Protein AF-A0A3S0N803-F1 (afdb_monomer)

pLDDT: mean 86.56, std 17.05, range [39.19, 98.88]

Mean predicted aligned error: 9.69 Å

Organism: NCBI:txid651561

Solvent-accessible surface area (backbone atoms only — not comparable to full-atom values): 11154 Å² total; per-residue (Å²): 137,83,90,84,77,86,71,63,66,67,56,56,54,56,51,50,53,52,51,51,53,54,53,50,51,54,54,59,60,62,69,74,71,68,81,79,63,90,64,50,89,47,76,65,40,38,53,47,53,50,55,56,45,56,55,54,72,72,28,69,102,53,44,57,69,90,47,48,70,59,34,54,49,46,24,51,51,16,58,75,69,69,34,61,62,46,28,42,50,28,46,34,45,46,36,39,27,29,48,76,71,67,37,27,69,59,18,37,57,53,32,59,54,45,52,64,71,46,58,100,58,82,25,69,79,44,43,56,18,48,30,29,34,49,28,13,47,27,29,27,78,71,68,40,37,72,63,12,50,54,26,31,53,49,13,43,59,32,18,72,59,22,74,53,61,68,54,20,26,51,48,37,18,52,37,36,47,53,49,35,51,46,56,61,78,45,83,81,53,89,65,49,68,59,52,44,51,49,28,44,51,50,14,50,54,47,62,70,109

Radius of gyration: 25.0 Å; Cα contacts (8 Å, |Δi|>4): 240; chains: 1; bounding box: 84×64×49 Å

Secondary structure (DSSP, 8-state):
----STTSHHHHHHHHHHHHHHHHHHHHHHHS-S------SSHHHHHHHHHHHHHHHH-SSS--GGGHHHHHHHHHHHHHTT-HHHHHHHHHHHHHHHHHTT-HHHHHHHHHHHHHHTTT---SSSHHHHHHHHHHHHHHHTT-HHHHHHHHHHHHHHHTT-SSHHHHHHHHHHHHHHTHHHHHTTTTSTTHHHHHHHHHHHHHHHHH-

Sequence (209 aa):
MMNKIFYFFPFFLLLYEKIILSLYSTFYFNITLAQNRPAGTTPKAISIDRQLNEISEESKTYTAPKQEALLLKLMSESKKEGYDWGVLRSGHALTSVYLGEGEYKKTVDLANELKKVANNKKDIYGYISGIYRRNALALGYLGLNDASLKDFQEAIRYAKQIENEDRRKHQLAFSYENINIYYENKEKEPGISDTILSNYIKGFEVAKR

Foldseek 3Di:
DDDDPPPPVVVVVVVVVVVVVVVVVVVVVVVPPPLDDLADPDPLRNVLVVVLVVQVVPDDPARELVCQVVLVVQLVSCVVVVNLVSVLSSLLNNLRNCLVVLVLVVLQVSLVVNVVSCPPPAQQQLSNLSSLQSNLLSCLVVVVLVSSLVSLVVSLVRLVRHPPLQRSLQSQLSSLQSNLSSLVSVVPDPCSVVSNVVSNVVSVVSNPD

Nearest PDB structures (foldseek):
  3gw4-assembly1_A  TM=7.691E-01  e=1.292E-02  Deinococcus radiodurans R1 = ATCC 13939 = DSM 20539
  9e8q-assembly1_X  TM=8.696E-01  e=7.171E-02  Homo sapiens
  8rte-assembly1_A  TM=6.718E-01  e=1.987E-01  Bacillus phage phi105
  8rte-assembly1_B  TM=7.154E-01  e=3.628E-01  Bacillus phage phi105
  4gyo-assembly3_B  TM=5.489E-01  e=7.613E-01  Bacillus subtilis subsp. subtilis str. 168

Structure (mmCIF, N/CA/C/O backbone):
data_AF-A0A3S0N803-F1
#
_entry.id   AF-A0A3S0N803-F1
#
loop_
_atom_site.group_PDB
_atom_site.id
_atom_site.type_symbol
_atom_site.label_atom_id
_atom_site.label_alt_id
_atom_site.label_comp_id
_atom_site.label_asym_id
_atom_site.label_entity_id
_atom_site.label_seq_id
_atom_site.pdbx_PDB_ins_code
_atom_site.Cartn_x
_atom_site.Cartn_y
_atom_site.Cartn_z
_atom_site.occupancy
_atom_site.B_iso_or_equiv
_atom_site.auth_seq_id
_atom_site.auth_comp_id
_atom_site.auth_asym_id
_atom_site.auth_atom_id
_atom_site.pdbx_PDB_model_num
ATOM 1 N N . MET A 1 1 ? -67.556 52.239 2.220 1.00 46.12 1 MET A N 1
ATOM 2 C CA . MET A 1 1 ? -66.173 52.273 1.691 1.00 46.12 1 MET A CA 1
ATOM 3 C C . MET A 1 1 ? -65.549 50.906 1.957 1.00 46.12 1 MET A C 1
ATOM 5 O O . MET A 1 1 ? -65.597 50.451 3.089 1.00 46.12 1 MET A O 1
ATOM 9 N N . MET A 1 2 ? -65.155 50.197 0.897 1.00 42.28 2 MET A N 1
ATOM 10 C CA . MET A 1 2 ? -65.016 48.733 0.828 1.00 42.28 2 MET A CA 1
ATOM 11 C C . MET A 1 2 ? -63.785 48.126 1.527 1.00 42.28 2 MET A C 1
ATOM 13 O O . MET A 1 2 ? -62.679 48.650 1.437 1.00 42.28 2 MET A O 1
ATOM 17 N N . ASN A 1 3 ? -64.032 46.946 2.110 1.00 54.06 3 ASN A N 1
ATOM 18 C CA . ASN A 1 3 ? -63.149 45.811 2.415 1.00 54.06 3 ASN A CA 1
ATOM 19 C C . ASN A 1 3 ? -61.759 45.801 1.749 1.00 54.06 3 ASN A C 1
ATOM 21 O O . ASN A 1 3 ? -61.656 45.626 0.535 1.00 54.06 3 ASN A O 1
ATOM 25 N N . LYS A 1 4 ? -60.691 45.820 2.562 1.00 49.50 4 LYS A N 1
ATOM 26 C CA . LYS A 1 4 ? -59.315 45.463 2.147 1.00 49.50 4 LYS A CA 1
ATOM 27 C C . LYS A 1 4 ? -58.501 44.715 3.223 1.00 49.50 4 LYS A C 1
ATOM 29 O O . LYS A 1 4 ? -57.287 44.842 3.263 1.00 49.50 4 LYS A O 1
ATOM 34 N N . ILE A 1 5 ? -59.132 43.930 4.101 1.00 53.12 5 ILE A N 1
ATOM 35 C CA . ILE A 1 5 ? -58.395 43.203 5.164 1.00 53.12 5 ILE A CA 1
ATOM 36 C C . ILE A 1 5 ? -58.201 41.705 4.845 1.00 53.12 5 ILE A C 1
ATOM 38 O O . ILE A 1 5 ? -57.370 41.041 5.451 1.00 53.12 5 ILE A O 1
ATOM 42 N N . PHE A 1 6 ? -58.857 41.164 3.816 1.00 50.84 6 PHE A N 1
ATOM 43 C CA . PHE A 1 6 ? -58.879 39.711 3.579 1.00 50.84 6 PHE A CA 1
ATOM 44 C C . PHE A 1 6 ? -57.755 39.122 2.705 1.00 50.84 6 PHE A C 1
ATOM 46 O O . PHE A 1 6 ? -57.762 37.921 2.459 1.00 50.84 6 PHE A O 1
ATOM 53 N N . TYR A 1 7 ? -56.765 39.906 2.263 1.00 49.38 7 TYR A N 1
ATOM 54 C CA . TYR A 1 7 ? -55.729 39.410 1.334 1.00 49.38 7 TYR A CA 1
ATOM 55 C C . TYR A 1 7 ? -54.340 39.186 1.944 1.00 49.38 7 TYR A C 1
ATOM 57 O O . TYR A 1 7 ? -53.463 38.664 1.262 1.00 49.38 7 TYR A O 1
ATOM 65 N N . PHE A 1 8 ? -54.116 39.528 3.216 1.00 50.34 8 PHE A N 1
ATOM 66 C CA . PHE A 1 8 ? -52.777 39.416 3.813 1.00 50.34 8 PHE A CA 1
ATOM 67 C C . PHE A 1 8 ? -52.472 38.047 4.437 1.00 50.34 8 PHE A C 1
ATOM 69 O O . PHE A 1 8 ? -51.312 37.655 4.526 1.00 50.34 8 PHE A O 1
ATOM 76 N N . PHE A 1 9 ? -53.496 37.288 4.828 1.00 48.88 9 PHE A N 1
ATOM 77 C CA . PHE A 1 9 ? -53.324 36.005 5.514 1.00 48.88 9 PHE A CA 1
ATOM 78 C C . PHE A 1 9 ? -52.779 34.853 4.634 1.00 48.88 9 PHE A C 1
ATOM 80 O O . PHE A 1 9 ? -51.880 34.147 5.093 1.00 48.88 9 PHE A O 1
ATOM 87 N N . PRO A 1 10 ? -53.212 34.658 3.367 1.00 51.97 10 PRO A N 1
ATOM 88 C CA . PRO A 1 10 ? -52.713 33.540 2.558 1.00 51.97 10 PRO A CA 1
ATOM 89 C C . PRO A 1 10 ? -51.271 33.743 2.065 1.00 51.97 10 PRO A C 1
ATOM 91 O O . PRO A 1 10 ? -50.585 32.775 1.748 1.00 51.97 10 PRO A O 1
ATOM 94 N N . PHE A 1 11 ? -50.779 34.987 2.034 1.00 54.25 11 PHE A N 1
ATOM 95 C CA . PHE A 1 11 ? -49.422 35.288 1.573 1.00 54.25 11 PHE A CA 1
ATOM 96 C C . PHE A 1 11 ? -48.352 34.868 2.593 1.00 54.25 11 PHE A C 1
ATOM 98 O O . PHE A 1 11 ? -47.305 34.348 2.213 1.00 54.25 11 PHE A O 1
ATOM 105 N N . PHE A 1 12 ? -48.633 35.022 3.892 1.00 54.41 12 PHE A N 1
ATOM 106 C CA . PHE A 1 12 ? -47.725 34.586 4.958 1.00 54.41 12 PHE A CA 1
ATOM 107 C C . PHE A 1 12 ? -47.655 33.058 5.089 1.00 54.41 12 PHE A C 1
ATOM 109 O O . PHE A 1 12 ? -46.571 32.525 5.315 1.00 54.41 12 PHE A O 1
ATOM 116 N N . LEU A 1 13 ? -48.769 32.351 4.872 1.00 55.94 13 LEU A N 1
ATOM 117 C CA . LEU A 1 13 ? -48.815 30.882 4.871 1.00 55.94 13 LEU A CA 1
ATOM 118 C C . LEU A 1 13 ? -47.977 30.279 3.731 1.00 55.94 13 LEU A C 1
ATOM 120 O O . LEU A 1 13 ? -47.162 29.391 3.972 1.00 55.94 13 LEU A O 1
ATOM 124 N N . LEU A 1 14 ? -48.087 30.830 2.517 1.00 55.47 14 LEU A N 1
ATOM 125 C CA . LEU A 1 14 ? -47.291 30.393 1.361 1.00 55.47 14 LEU A CA 1
ATOM 126 C C . LEU A 1 14 ? -45.793 30.708 1.507 1.00 55.47 14 LEU A C 1
ATOM 128 O O . LEU A 1 14 ? -44.950 29.966 1.002 1.00 55.47 14 LEU A O 1
ATOM 132 N N . LEU A 1 15 ? -45.443 31.806 2.185 1.00 59.09 15 LEU A N 1
ATOM 133 C CA . LEU A 1 15 ? -44.047 32.145 2.470 1.00 59.09 15 LEU A CA 1
ATOM 134 C C . LEU A 1 15 ? -43.453 31.195 3.524 1.00 59.09 15 LEU A C 1
ATOM 136 O O . LEU A 1 15 ? -42.314 30.755 3.380 1.00 59.09 15 LEU A O 1
ATOM 140 N N . TYR A 1 16 ? -44.240 30.832 4.539 1.00 63.06 16 TYR A N 1
ATOM 141 C CA . TYR A 1 16 ? -43.838 29.911 5.603 1.00 63.06 16 TYR A CA 1
ATOM 142 C C . TYR A 1 16 ? -43.614 28.481 5.084 1.00 63.06 16 TYR A C 1
ATOM 144 O O . TYR A 1 16 ? -42.582 27.879 5.383 1.00 63.06 16 TYR A O 1
ATOM 152 N N . GLU A 1 17 ? -44.501 27.969 4.223 1.00 60.47 17 GLU A N 1
ATOM 153 C CA . GLU A 1 17 ? -44.318 26.661 3.569 1.00 60.47 17 GLU A CA 1
ATOM 154 C C . GLU A 1 17 ? -43.054 26.613 2.701 1.00 60.47 17 GLU A C 1
ATOM 156 O O . GLU A 1 17 ? -42.299 25.640 2.757 1.00 60.47 17 GLU A O 1
ATOM 161 N N . LYS A 1 18 ? -42.766 27.680 1.942 1.00 62.34 18 LYS A N 1
ATOM 162 C CA . LYS A 1 18 ? -41.551 27.766 1.114 1.00 62.34 18 LYS A CA 1
ATOM 163 C C . LYS A 1 18 ? -40.269 27.818 1.946 1.00 62.34 18 LYS A C 1
ATOM 165 O O . LYS A 1 18 ? -39.272 27.214 1.553 1.00 62.34 18 LYS A O 1
ATOM 170 N N . ILE A 1 19 ? -40.289 28.500 3.092 1.00 66.56 19 ILE A N 1
ATOM 171 C CA . ILE A 1 19 ? -39.148 28.551 4.018 1.00 66.56 19 ILE A CA 1
ATOM 172 C C . ILE A 1 19 ? -38.912 27.172 4.652 1.00 66.56 19 ILE A C 1
ATOM 174 O O . ILE A 1 19 ? -37.769 26.721 4.708 1.00 66.56 19 ILE A O 1
ATOM 178 N N . ILE A 1 20 ? -39.969 26.459 5.055 1.00 63.84 20 ILE A N 1
ATOM 179 C CA . ILE A 1 20 ? -39.853 25.097 5.601 1.00 63.84 20 ILE A CA 1
ATOM 180 C C . ILE A 1 20 ? -39.330 24.115 4.544 1.00 63.84 20 ILE A C 1
ATOM 182 O O . ILE A 1 20 ? -38.419 23.345 4.838 1.00 63.84 20 ILE A O 1
ATOM 186 N N . LEU A 1 21 ? -39.833 24.169 3.307 1.00 60.22 21 LEU A N 1
ATOM 187 C CA . LEU A 1 21 ? -39.337 23.339 2.197 1.00 60.22 21 LEU A CA 1
ATOM 188 C C . LEU A 1 21 ? -37.864 23.626 1.865 1.00 60.22 21 LEU A C 1
ATOM 190 O O . LEU A 1 21 ? -37.101 22.691 1.627 1.00 60.22 21 LEU A O 1
ATOM 194 N N . SER A 1 22 ? -37.443 24.894 1.914 1.00 58.34 22 SER A N 1
ATOM 195 C CA . SER A 1 22 ? -36.037 25.287 1.745 1.00 58.34 22 SER A CA 1
ATOM 196 C C . SER A 1 22 ? -35.142 24.800 2.891 1.00 58.34 22 SER A C 1
ATOM 198 O O . SER A 1 22 ? -33.982 24.470 2.653 1.00 58.34 22 SER A O 1
ATOM 200 N N . LEU A 1 23 ? -35.647 24.761 4.126 1.00 59.00 23 LEU A N 1
ATOM 201 C CA . LEU A 1 23 ? -34.911 24.236 5.282 1.00 59.00 23 LEU A CA 1
ATOM 202 C C . LEU A 1 23 ? -34.831 22.703 5.254 1.00 59.00 23 LEU A C 1
ATOM 204 O O . LEU A 1 23 ? -33.798 22.135 5.602 1.00 59.00 23 LEU A O 1
ATOM 208 N N . TYR A 1 24 ? -35.875 22.024 4.772 1.00 58.47 24 TYR A N 1
ATOM 209 C CA . TYR A 1 24 ? -35.830 20.582 4.529 1.00 58.47 24 TYR A CA 1
ATOM 210 C C . TYR A 1 24 ? -34.857 20.231 3.398 1.00 58.47 24 TYR A C 1
ATOM 212 O O . TYR A 1 24 ? -34.083 19.286 3.545 1.00 58.47 24 TYR A O 1
ATOM 220 N N . SER A 1 25 ? -34.814 21.002 2.302 1.00 54.62 25 SER A N 1
ATOM 221 C CA . SER A 1 25 ? -33.862 20.728 1.218 1.00 54.62 25 SER A CA 1
ATOM 222 C C . SER A 1 25 ? -32.410 20.899 1.670 1.00 54.62 25 SER A C 1
ATOM 224 O O . SER A 1 25 ? -31.569 20.079 1.312 1.00 54.62 25 SER A O 1
ATOM 226 N N . THR A 1 26 ? -32.094 21.900 2.499 1.00 50.75 26 THR A N 1
ATOM 227 C CA . THR A 1 26 ? -30.733 22.051 3.042 1.00 50.75 26 THR A CA 1
ATOM 228 C C . THR A 1 26 ? -30.387 20.966 4.061 1.00 50.75 26 THR A C 1
ATOM 230 O O . THR A 1 26 ? -29.226 20.564 4.132 1.00 50.75 26 THR A O 1
ATOM 233 N N . PHE A 1 27 ? -31.361 20.412 4.789 1.00 50.56 27 PHE A N 1
ATOM 234 C CA . PHE A 1 27 ? -31.124 19.257 5.661 1.00 50.56 27 PHE A CA 1
ATOM 235 C C . PHE A 1 27 ? -30.813 17.978 4.870 1.00 50.56 27 PHE A C 1
ATOM 237 O O . PHE A 1 27 ? -29.886 17.254 5.227 1.00 50.56 27 PHE A O 1
ATOM 244 N N . TYR A 1 28 ? -31.507 17.728 3.753 1.00 50.44 28 TYR A N 1
ATOM 245 C CA . TYR A 1 28 ? -31.214 16.573 2.894 1.00 50.44 28 TYR A CA 1
ATOM 246 C C . TYR A 1 28 ? -29.895 16.715 2.121 1.00 50.44 28 TYR A C 1
ATOM 248 O O . TYR A 1 28 ? -29.188 15.722 1.956 1.00 50.44 28 TYR A O 1
ATOM 256 N N . PHE A 1 29 ? -29.504 17.930 1.719 1.00 44.94 29 PHE A N 1
ATOM 257 C CA . PHE A 1 29 ? -28.222 18.153 1.033 1.00 44.94 29 PHE A CA 1
ATOM 258 C C . PHE A 1 29 ? -26.994 17.981 1.941 1.00 44.94 29 PHE A C 1
ATOM 260 O O . PHE A 1 29 ? -25.925 17.613 1.452 1.00 44.94 29 PHE A O 1
ATOM 267 N N . ASN A 1 30 ? -27.128 18.183 3.257 1.00 39.19 30 ASN A N 1
ATOM 268 C CA . ASN A 1 30 ? -26.019 17.987 4.197 1.00 39.19 30 ASN A CA 1
ATOM 269 C C . ASN A 1 30 ? -25.785 16.516 4.582 1.00 39.19 30 ASN A C 1
ATOM 271 O O . ASN A 1 30 ? -24.714 16.186 5.088 1.00 39.19 30 ASN A O 1
ATOM 275 N N . ILE A 1 31 ? -26.735 15.613 4.315 1.00 46.81 31 ILE A N 1
ATOM 276 C CA . ILE A 1 31 ? -26.568 14.180 4.618 1.00 46.81 31 ILE A CA 1
ATOM 277 C C . ILE A 1 31 ? -25.785 13.457 3.502 1.00 46.81 31 ILE A C 1
ATOM 279 O O . ILE A 1 31 ? -25.238 12.380 3.725 1.00 46.81 31 ILE A O 1
ATOM 283 N N . THR A 1 32 ? -25.636 14.057 2.317 1.00 47.12 32 THR A N 1
ATOM 284 C CA . THR A 1 32 ? -25.039 13.391 1.143 1.00 47.12 32 THR A CA 1
ATOM 285 C C . THR A 1 32 ? -23.564 13.689 0.848 1.00 47.12 32 THR A C 1
ATOM 287 O O . THR A 1 32 ? -23.085 13.253 -0.193 1.00 47.12 32 THR A O 1
ATOM 290 N N . LEU A 1 33 ? -22.799 14.360 1.722 1.00 41.53 33 LEU A N 1
ATOM 291 C CA . LEU A 1 33 ? -21.364 14.619 1.461 1.00 41.53 33 LEU A CA 1
ATOM 292 C C . LEU A 1 33 ? -20.409 14.405 2.648 1.00 41.53 33 LEU A C 1
ATOM 294 O O . LEU A 1 33 ? -19.253 14.823 2.594 1.00 41.53 33 LEU A O 1
ATOM 298 N N . ALA A 1 34 ? -20.817 13.668 3.680 1.00 42.97 34 ALA A N 1
ATOM 299 C CA . ALA A 1 34 ? -19.836 12.982 4.515 1.00 42.97 34 ALA A CA 1
ATOM 300 C C . ALA A 1 34 ? -19.453 11.687 3.786 1.00 42.97 34 ALA A C 1
ATOM 302 O O . ALA A 1 34 ? -20.219 10.728 3.776 1.00 42.97 34 ALA A O 1
ATOM 303 N N . GLN A 1 35 ? -18.302 11.669 3.107 1.00 46.81 35 GLN A N 1
ATOM 304 C CA . GLN A 1 35 ? -17.756 10.451 2.499 1.00 46.81 35 GLN A CA 1
ATOM 305 C C . GLN A 1 35 ? -17.603 9.396 3.606 1.00 46.81 35 GLN A C 1
ATOM 307 O O . GLN A 1 35 ? -16.648 9.464 4.380 1.00 46.81 35 GLN A O 1
ATOM 312 N N . ASN A 1 36 ? -18.572 8.478 3.713 1.00 51.25 36 ASN A N 1
ATOM 313 C CA . ASN A 1 36 ? -18.645 7.441 4.741 1.00 51.25 36 ASN A CA 1
ATOM 314 C C . ASN A 1 36 ? -17.418 6.535 4.645 1.00 51.25 36 ASN A C 1
ATOM 316 O O . ASN A 1 36 ? -17.410 5.516 3.952 1.00 51.25 36 ASN A O 1
ATOM 320 N N . ARG A 1 37 ? -16.362 6.915 5.362 1.00 61.09 37 ARG A N 1
ATOM 321 C CA . ARG A 1 37 ? -15.216 6.050 5.576 1.00 61.09 37 ARG A CA 1
ATOM 322 C C . ARG A 1 37 ? -15.695 4.840 6.343 1.00 61.09 37 ARG A C 1
ATOM 324 O O . ARG A 1 37 ? -16.382 5.031 7.343 1.00 61.09 37 ARG A O 1
ATOM 331 N N . PRO A 1 38 ? -15.329 3.616 5.929 1.00 69.25 38 PRO A N 1
ATOM 332 C CA . PRO A 1 38 ? -15.387 2.486 6.822 1.00 69.25 38 PRO A CA 1
ATOM 333 C C . PRO A 1 38 ? -14.573 2.856 8.055 1.00 69.25 38 PRO A C 1
ATOM 335 O O . PRO A 1 38 ? -13.348 2.954 8.003 1.00 69.25 38 PRO A O 1
ATOM 338 N N . ALA A 1 39 ? -15.298 3.189 9.108 1.00 76.62 39 ALA A N 1
ATOM 339 C CA . ALA A 1 39 ? -14.772 3.674 10.357 1.00 76.62 39 ALA A CA 1
ATOM 340 C C . ALA A 1 39 ? -15.133 2.663 11.431 1.00 76.62 39 ALA A C 1
ATOM 342 O O . ALA A 1 39 ? -16.135 1.941 11.335 1.00 76.62 39 ALA A O 1
ATOM 343 N N . GLY A 1 40 ? -14.305 2.626 12.460 1.00 80.19 40 GLY A N 1
ATOM 344 C CA . GLY A 1 40 ? -14.611 1.892 13.662 1.00 80.19 40 GLY A CA 1
ATOM 345 C C . GLY A 1 40 ? -15.952 2.320 14.245 1.00 80.19 40 GLY A C 1
ATOM 346 O O . GLY A 1 40 ? -16.203 3.508 14.417 1.00 80.19 40 GLY A O 1
ATOM 347 N N . THR A 1 41 ? -16.804 1.359 14.583 1.00 86.06 41 THR A N 1
ATOM 348 C CA . THR A 1 41 ? -18.059 1.628 15.304 1.00 86.06 41 THR A CA 1
ATOM 349 C C . THR A 1 41 ? -17.902 1.465 16.814 1.00 86.06 41 THR A C 1
ATOM 351 O O . THR A 1 41 ? -18.718 1.970 17.580 1.00 86.06 41 THR A O 1
ATOM 354 N N . THR A 1 42 ? -16.842 0.786 17.265 1.00 90.88 42 THR A N 1
ATOM 355 C CA . THR A 1 42 ? -16.518 0.638 18.687 1.00 90.88 42 THR A CA 1
ATOM 356 C C . THR A 1 42 ? -15.648 1.804 19.168 1.00 90.88 42 THR A C 1
ATOM 358 O O . THR A 1 42 ? -14.855 2.336 18.385 1.00 90.88 42 THR A O 1
ATOM 361 N N . PRO A 1 43 ? -15.695 2.176 20.464 1.00 93.19 43 PRO A N 1
ATOM 362 C CA . PRO A 1 43 ? -14.826 3.223 21.012 1.00 93.19 43 PRO A CA 1
ATOM 363 C C . PRO A 1 43 ? -13.337 2.982 20.730 1.00 93.19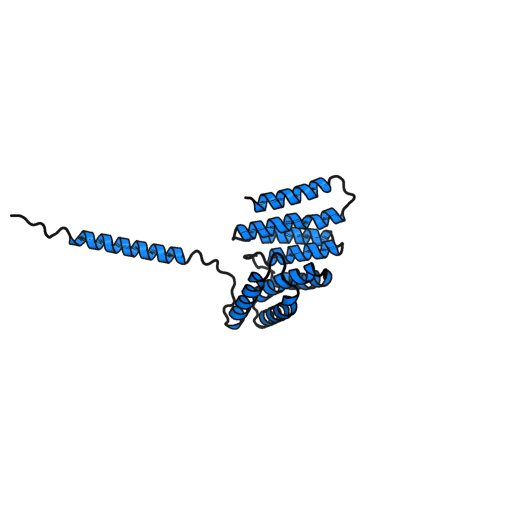 43 PRO A C 1
ATOM 365 O O . PRO A 1 43 ? -12.577 3.914 20.460 1.00 93.19 43 PRO A O 1
ATOM 368 N N . LYS A 1 44 ? -12.917 1.712 20.739 1.00 93.31 44 LYS A N 1
ATOM 369 C CA . LYS A 1 44 ? -11.537 1.328 20.450 1.00 93.31 44 LYS A CA 1
ATOM 370 C C . LYS A 1 44 ? -11.187 1.493 18.975 1.00 93.31 44 LYS A C 1
ATOM 372 O O . LYS A 1 44 ? -10.143 2.064 18.673 1.00 93.31 44 LYS A O 1
ATOM 377 N N . ALA A 1 45 ? -12.061 1.076 18.064 1.00 93.69 45 ALA A N 1
ATOM 378 C CA . ALA A 1 45 ? -11.836 1.251 16.635 1.00 93.69 45 ALA A CA 1
ATOM 379 C C . ALA A 1 45 ? -11.850 2.742 16.223 1.00 93.69 45 ALA A C 1
ATOM 381 O O . ALA A 1 45 ? -11.015 3.158 15.422 1.00 93.69 45 ALA A O 1
ATOM 382 N N . ILE A 1 46 ? -12.682 3.574 16.862 1.00 94.62 46 ILE A N 1
ATOM 383 C CA . ILE A 1 46 ? -12.650 5.042 16.707 1.00 94.62 46 ILE A CA 1
ATOM 384 C C . ILE A 1 46 ? -11.304 5.618 17.180 1.00 94.62 46 ILE A C 1
ATOM 386 O O . ILE A 1 46 ? -10.701 6.451 16.502 1.00 94.62 46 ILE A O 1
ATOM 390 N N . SER A 1 47 ? -10.796 5.159 18.329 1.00 96.12 47 SER A N 1
ATOM 391 C CA . SER A 1 47 ? -9.485 5.584 18.842 1.00 96.12 47 SER A CA 1
ATOM 392 C C . SER A 1 47 ? -8.332 5.186 17.912 1.00 96.12 47 SER A C 1
ATOM 394 O O . SER A 1 47 ? -7.386 5.958 17.732 1.00 96.12 47 SER A O 1
ATOM 396 N N . ILE A 1 48 ? -8.413 4.004 17.292 1.00 97.12 48 ILE A N 1
ATOM 397 C CA . ILE A 1 48 ? -7.467 3.557 16.261 1.00 97.12 48 ILE A CA 1
ATOM 398 C C . ILE A 1 48 ? -7.527 4.495 15.051 1.00 97.12 48 ILE A C 1
ATOM 400 O O . ILE A 1 48 ? -6.490 4.974 14.594 1.00 97.12 48 ILE A O 1
ATOM 404 N N . ASP A 1 49 ? -8.726 4.808 14.554 1.00 95.38 49 ASP A N 1
ATOM 405 C CA . ASP A 1 49 ? -8.885 5.690 13.396 1.00 95.38 49 ASP A CA 1
ATOM 406 C C . ASP A 1 49 ? -8.323 7.090 13.629 1.00 95.38 49 ASP A C 1
ATOM 408 O O . ASP A 1 49 ? -7.707 7.644 12.710 1.00 95.38 49 ASP A O 1
ATOM 412 N N . ARG A 1 50 ? -8.498 7.631 14.842 1.00 95.31 50 ARG A N 1
ATOM 413 C CA . ARG A 1 50 ? -7.924 8.916 15.257 1.00 95.31 50 ARG A CA 1
ATOM 414 C C . ARG A 1 50 ? -6.397 8.882 15.215 1.00 95.31 50 ARG A C 1
ATOM 416 O O . ARG A 1 50 ? -5.804 9.710 14.535 1.00 95.31 50 ARG A O 1
ATOM 423 N N . GLN A 1 51 ? -5.768 7.897 15.854 1.00 96.88 51 GLN A N 1
ATOM 424 C CA . GLN A 1 51 ? -4.302 7.778 15.856 1.00 96.88 51 GLN A CA 1
ATOM 425 C C . GLN A 1 51 ? -3.743 7.588 14.439 1.00 96.88 51 GLN A C 1
ATOM 427 O O . GLN A 1 51 ? -2.734 8.180 14.065 1.00 96.88 51 GLN A O 1
ATOM 432 N N . LEU A 1 52 ? -4.430 6.815 13.595 1.00 95.62 52 LEU A N 1
ATOM 433 C CA . LEU A 1 52 ? -4.039 6.669 12.195 1.00 95.62 52 LEU A CA 1
ATOM 434 C C . LEU A 1 52 ? -4.252 7.957 11.377 1.00 95.62 52 LEU A C 1
ATOM 436 O O . LEU A 1 52 ? -3.624 8.105 10.325 1.00 95.62 52 LEU A O 1
ATOM 440 N N . ASN A 1 53 ? -5.174 8.850 11.765 1.00 93.00 53 ASN A N 1
ATOM 441 C CA . ASN A 1 53 ? -5.319 10.172 11.137 1.00 93.00 53 ASN A CA 1
ATOM 442 C C . ASN A 1 53 ? -4.125 11.051 11.500 1.00 93.00 53 ASN A C 1
ATOM 444 O O . ASN A 1 53 ? -3.486 11.566 10.591 1.00 93.00 53 ASN A O 1
ATOM 448 N N . GLU A 1 54 ? -3.765 11.105 12.782 1.00 93.12 54 GLU A N 1
ATOM 449 C CA . GLU A 1 54 ? -2.607 11.862 13.282 1.00 93.12 54 GLU A CA 1
ATOM 450 C C . GLU A 1 54 ? -1.315 11.442 12.558 1.00 93.12 54 GLU A C 1
ATOM 452 O O . GLU A 1 54 ? -0.600 12.277 12.006 1.00 93.12 54 GLU A O 1
ATOM 457 N N . ILE A 1 55 ? -1.071 10.131 12.421 1.00 93.00 55 ILE A N 1
ATOM 458 C CA . ILE A 1 55 ? 0.075 9.613 11.650 1.00 93.00 55 ILE A CA 1
ATOM 459 C C . ILE A 1 55 ? 0.031 10.072 10.186 1.00 93.00 55 ILE A C 1
ATOM 461 O O . ILE A 1 55 ? 1.068 10.377 9.594 1.00 93.00 55 ILE A O 1
ATOM 465 N N . SER A 1 56 ? -1.156 10.083 9.575 1.00 88.06 56 SER A N 1
ATOM 466 C CA . SER A 1 56 ? -1.323 10.468 8.172 1.00 88.06 56 SER A CA 1
ATOM 467 C C . SER A 1 56 ? -1.113 11.962 7.943 1.00 88.06 56 SER A C 1
ATOM 469 O O . SER A 1 56 ? -0.666 12.320 6.861 1.00 88.06 56 SER A O 1
ATOM 471 N N . GLU A 1 57 ? -1.443 12.809 8.916 1.00 87.00 57 GLU A N 1
ATOM 472 C CA . GLU A 1 57 ? -1.251 14.264 8.851 1.00 87.00 57 GLU A CA 1
ATOM 473 C C . GLU A 1 57 ? 0.223 14.648 9.021 1.00 87.00 57 GLU A C 1
ATOM 475 O O . GLU A 1 57 ? 0.709 15.562 8.358 1.00 87.00 57 GLU A O 1
ATOM 480 N N . GLU A 1 58 ? 0.966 13.910 9.852 1.00 83.69 58 GLU A N 1
ATOM 481 C CA . GLU A 1 58 ? 2.419 14.077 9.978 1.00 83.69 58 GLU A CA 1
ATOM 482 C C . GLU A 1 58 ? 3.199 13.549 8.763 1.00 83.69 58 GLU A C 1
ATOM 484 O O . GLU A 1 58 ? 4.337 13.960 8.512 1.00 83.69 58 GLU A O 1
ATOM 489 N N . SER A 1 59 ? 2.625 12.589 8.037 1.00 75.56 59 SER A N 1
ATOM 490 C CA . SER A 1 59 ? 3.293 11.930 6.918 1.00 75.56 59 SER A CA 1
ATOM 491 C C . SER A 1 59 ? 3.240 12.807 5.666 1.00 75.56 59 SER A C 1
ATOM 493 O O . SER A 1 59 ? 2.174 13.232 5.232 1.00 75.56 59 SER A O 1
ATOM 495 N N . LYS A 1 60 ? 4.402 13.039 5.042 1.00 70.81 60 LYS A N 1
ATOM 496 C CA . LYS A 1 60 ? 4.485 13.599 3.681 1.00 70.81 60 LYS A CA 1
ATOM 497 C C . LYS A 1 60 ? 4.237 12.468 2.664 1.00 70.81 60 LYS A C 1
ATOM 499 O O . LYS A 1 60 ? 3.373 11.623 2.860 1.00 70.81 60 LYS A O 1
ATOM 504 N N . THR A 1 61 ? 5.024 12.391 1.593 1.00 62.41 61 THR A N 1
ATOM 505 C CA . THR A 1 61 ? 4.927 11.330 0.573 1.00 62.41 61 THR A CA 1
ATOM 506 C C . THR A 1 61 ? 5.119 9.913 1.141 1.00 62.41 61 THR A C 1
ATOM 508 O O . THR A 1 61 ? 4.549 8.958 0.616 1.00 62.41 61 THR A O 1
ATOM 511 N N . TYR A 1 62 ? 5.879 9.772 2.234 1.00 73.19 62 TYR A N 1
ATOM 512 C CA . TYR A 1 62 ? 6.146 8.503 2.916 1.00 73.19 62 TYR A CA 1
ATOM 513 C C . TYR A 1 62 ? 5.868 8.597 4.417 1.00 73.19 62 TYR A C 1
ATOM 515 O O . TYR A 1 62 ? 6.019 9.656 5.032 1.00 73.19 62 TYR A O 1
ATOM 523 N N . THR A 1 63 ? 5.475 7.464 5.003 1.00 86.19 63 THR A N 1
ATOM 524 C CA . THR A 1 63 ? 5.310 7.329 6.450 1.00 86.19 63 THR A CA 1
ATOM 525 C C . THR A 1 63 ? 6.686 7.207 7.085 1.00 86.19 63 THR A C 1
ATOM 527 O O . THR A 1 63 ? 7.499 6.397 6.651 1.00 86.19 63 THR A O 1
ATOM 530 N N . ALA A 1 64 ? 6.957 8.032 8.094 1.00 88.00 64 ALA A N 1
ATOM 531 C CA . ALA A 1 64 ? 8.267 8.072 8.728 1.00 88.00 64 ALA A CA 1
ATOM 532 C C . ALA A 1 64 ? 8.549 6.781 9.528 1.00 88.00 64 ALA A C 1
ATOM 534 O O . ALA A 1 64 ? 7.654 6.333 10.253 1.00 88.00 64 ALA A O 1
ATOM 535 N N . PRO A 1 65 ? 9.788 6.249 9.507 1.00 91.62 65 PRO A N 1
ATOM 536 C CA . PRO A 1 65 ? 10.167 5.057 10.273 1.00 91.62 65 PRO A CA 1
ATOM 537 C C . PRO A 1 65 ? 9.841 5.117 11.767 1.00 91.62 65 PRO A C 1
ATOM 539 O O . PRO A 1 65 ? 9.422 4.126 12.357 1.00 91.62 65 PRO A O 1
ATOM 542 N N . LYS A 1 66 ? 9.900 6.315 12.372 1.00 93.25 66 LYS A N 1
ATOM 543 C CA . LYS A 1 66 ? 9.518 6.541 13.780 1.00 93.25 66 LYS A CA 1
ATOM 544 C C . LYS A 1 66 ? 8.104 6.048 14.134 1.00 93.25 66 LYS A C 1
ATOM 546 O O . LYS A 1 66 ? 7.810 5.854 15.308 1.00 93.25 66 LYS A O 1
ATOM 551 N N . GLN A 1 67 ? 7.225 5.882 13.141 1.00 94.75 67 GLN A N 1
ATOM 552 C CA . GLN A 1 67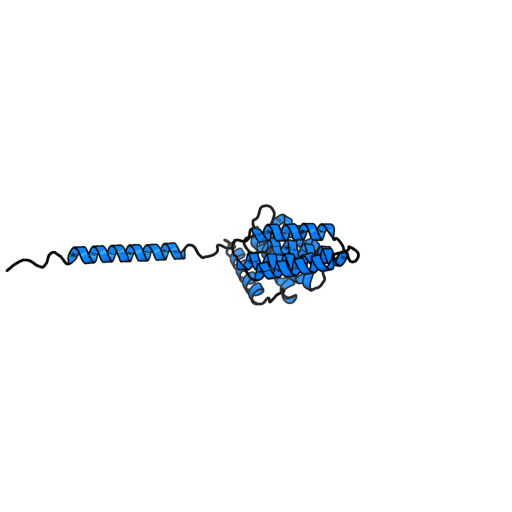 ? 5.842 5.452 13.334 1.00 94.75 67 GLN A CA 1
ATOM 553 C C . GLN A 1 67 ? 5.675 3.924 13.355 1.00 94.75 67 GLN A C 1
ATOM 555 O O . GLN A 1 67 ? 4.587 3.455 13.688 1.00 94.75 67 GLN A O 1
ATOM 560 N N . GLU A 1 68 ? 6.709 3.135 13.033 1.00 96.31 68 GLU A N 1
ATOM 561 C CA . GLU A 1 68 ? 6.600 1.674 12.896 1.00 96.31 68 GLU A CA 1
ATOM 562 C C . GLU A 1 68 ? 6.008 1.011 14.148 1.00 96.31 68 GLU A C 1
ATOM 564 O O . GLU A 1 68 ? 5.004 0.302 14.062 1.00 96.31 68 GLU A O 1
ATOM 569 N N . ALA A 1 69 ? 6.580 1.282 15.325 1.00 97.69 69 ALA A N 1
ATOM 570 C CA . ALA A 1 69 ? 6.151 0.659 16.576 1.00 97.69 69 ALA A CA 1
ATOM 571 C C . ALA A 1 69 ? 4.675 0.951 16.898 1.00 97.69 69 ALA A C 1
ATOM 573 O O . ALA A 1 69 ? 3.929 0.059 17.316 1.00 97.69 69 ALA A O 1
ATOM 574 N N . LEU A 1 70 ? 4.232 2.190 16.664 1.00 97.62 70 LEU A N 1
ATOM 575 C CA . LEU A 1 70 ? 2.839 2.579 16.861 1.00 97.62 70 LEU A CA 1
ATOM 576 C C . LEU A 1 70 ? 1.925 1.892 15.840 1.00 97.62 70 LEU A C 1
ATOM 578 O O . LEU A 1 70 ? 0.880 1.363 16.212 1.00 97.62 70 LEU A O 1
ATOM 582 N N . LEU A 1 71 ? 2.323 1.828 14.571 1.00 98.31 71 LEU A N 1
ATOM 583 C CA . LEU A 1 71 ? 1.539 1.163 13.531 1.00 98.31 71 LEU A CA 1
ATOM 584 C C . LEU A 1 71 ? 1.409 -0.348 13.760 1.00 98.31 71 LEU A C 1
ATOM 586 O O . LEU A 1 71 ? 0.323 -0.895 13.566 1.00 98.31 71 LEU A O 1
ATOM 590 N N . LEU A 1 72 ? 2.469 -1.019 14.220 1.00 98.56 72 LEU A N 1
ATOM 591 C CA . LEU A 1 72 ? 2.425 -2.434 14.610 1.00 98.56 72 LEU A CA 1
ATOM 592 C C . LEU A 1 72 ? 1.429 -2.661 15.751 1.00 98.56 72 LEU A C 1
ATOM 594 O O . LEU A 1 72 ? 0.615 -3.592 15.699 1.00 98.56 72 LEU A O 1
ATOM 598 N N . LYS A 1 73 ? 1.445 -1.779 16.758 1.00 98.56 73 LYS A N 1
ATOM 599 C CA . LYS A 1 73 ? 0.476 -1.804 17.858 1.00 98.56 73 LYS A CA 1
ATOM 600 C C . LYS A 1 73 ? -0.955 -1.628 17.342 1.00 98.56 73 LYS A C 1
ATOM 602 O O . LYS A 1 73 ? -1.804 -2.466 17.643 1.00 98.56 73 LYS A O 1
ATOM 607 N N . LEU A 1 74 ? -1.217 -0.601 16.534 1.00 98.56 74 LEU A N 1
ATOM 608 C CA . LEU A 1 74 ? -2.550 -0.308 15.990 1.00 98.56 74 LEU A CA 1
ATOM 609 C C . LEU A 1 74 ? -3.072 -1.432 15.089 1.00 98.56 74 LEU A C 1
ATOM 611 O O . LEU A 1 74 ? -4.249 -1.791 15.163 1.00 98.56 74 LEU A O 1
ATOM 615 N N . MET A 1 75 ? -2.204 -2.042 14.281 1.00 98.50 75 MET A N 1
ATOM 616 C CA . MET A 1 75 ? -2.558 -3.194 13.454 1.00 98.50 75 MET A CA 1
ATOM 617 C C . MET A 1 75 ? -2.918 -4.410 14.316 1.00 98.50 75 MET A C 1
ATOM 619 O O . MET A 1 75 ? -3.912 -5.082 14.040 1.00 98.50 75 MET A O 1
ATOM 623 N N . SER A 1 76 ? -2.147 -4.683 15.373 1.00 98.38 76 SER A N 1
ATOM 624 C CA . SER A 1 76 ? -2.425 -5.766 16.327 1.00 98.38 76 SER A CA 1
ATOM 625 C C . SER A 1 76 ? -3.742 -5.547 17.073 1.00 98.38 76 SER A C 1
ATOM 627 O O . SER A 1 76 ? -4.559 -6.463 17.181 1.00 98.38 76 SER A O 1
ATOM 629 N N . GLU A 1 77 ? -3.997 -4.324 17.538 1.00 98.19 77 GLU A N 1
ATOM 630 C CA . GLU A 1 77 ? -5.269 -3.957 18.162 1.00 98.19 77 GLU A CA 1
ATOM 631 C C . GLU A 1 77 ? -6.432 -4.102 17.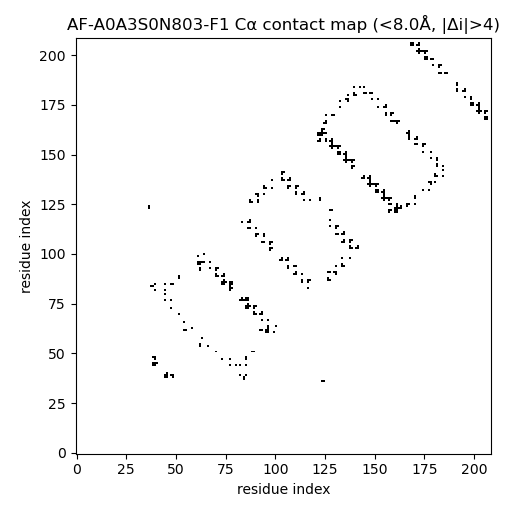180 1.00 98.19 77 GLU A C 1
ATOM 633 O O . GLU A 1 77 ? -7.433 -4.719 17.528 1.00 98.19 77 GLU A O 1
ATOM 638 N N . SER A 1 78 ? -6.275 -3.647 15.937 1.00 98.12 78 SER A N 1
ATOM 639 C CA . SER A 1 78 ? -7.291 -3.810 14.891 1.00 98.12 78 SER A CA 1
ATOM 640 C C . SER A 1 78 ? -7.600 -5.284 14.617 1.00 98.12 78 SER A C 1
ATOM 642 O O . SER A 1 78 ? -8.770 -5.648 14.522 1.00 98.12 78 SER A O 1
ATOM 644 N N . LYS A 1 79 ? -6.574 -6.150 14.554 1.00 97.81 79 LYS A N 1
ATOM 645 C CA . LYS A 1 79 ? -6.748 -7.607 14.406 1.00 97.81 79 LYS A CA 1
ATOM 646 C C . LYS A 1 79 ? -7.558 -8.188 15.575 1.00 97.81 79 LYS A C 1
ATOM 648 O O . LYS A 1 79 ? -8.468 -8.975 15.340 1.00 97.81 79 LYS A O 1
ATOM 653 N N . LYS A 1 80 ? -7.268 -7.779 16.817 1.00 97.12 80 LYS A N 1
ATOM 654 C CA . LYS A 1 80 ? -7.999 -8.235 18.020 1.00 97.12 80 LYS A CA 1
ATOM 655 C C . LYS A 1 80 ? -9.465 -7.799 18.027 1.00 97.12 80 LYS A C 1
ATOM 657 O O . LYS A 1 80 ?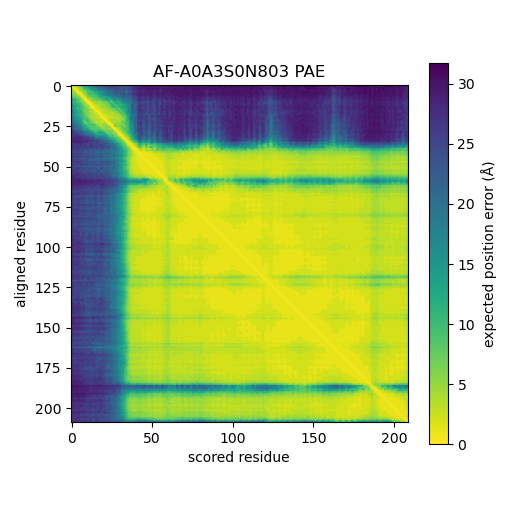 -10.308 -8.548 18.500 1.00 97.12 80 LYS A O 1
ATOM 662 N N . GLU A 1 81 ? -9.758 -6.614 17.499 1.00 94.88 81 GLU A N 1
ATOM 663 C CA . GLU A 1 81 ? -11.123 -6.081 17.403 1.00 94.88 81 GLU A CA 1
ATOM 664 C C . GLU A 1 81 ? -11.906 -6.615 16.189 1.00 94.88 81 GLU A C 1
ATOM 666 O O . GLU A 1 81 ? -13.072 -6.270 16.023 1.00 94.88 81 GLU A O 1
ATOM 671 N N . GLY A 1 82 ? -11.283 -7.401 15.299 1.00 94.75 82 GLY A N 1
ATOM 672 C CA . GLY A 1 82 ? -11.892 -7.771 14.014 1.00 94.75 82 GLY A CA 1
ATOM 673 C C . GLY A 1 82 ? -12.111 -6.570 13.082 1.00 94.75 82 GLY A C 1
ATOM 674 O O . GLY A 1 82 ? -12.979 -6.597 12.210 1.00 94.75 82 GLY A O 1
ATOM 675 N N . TYR A 1 83 ? -11.349 -5.489 13.272 1.00 95.69 83 TYR A N 1
ATOM 676 C CA . TYR A 1 83 ? -11.484 -4.251 12.513 1.00 95.69 83 TYR A CA 1
ATOM 677 C C . TYR A 1 83 ? -10.598 -4.269 11.259 1.00 95.69 83 TYR A C 1
ATOM 679 O O . TYR A 1 83 ? -9.517 -3.675 11.225 1.00 95.69 83 TYR A O 1
ATOM 687 N N . ASP A 1 84 ? -11.069 -4.939 10.204 1.00 96.06 84 ASP A N 1
ATOM 688 C CA . ASP A 1 84 ? -10.327 -5.125 8.946 1.00 96.06 84 ASP A CA 1
ATOM 689 C C . ASP A 1 84 ? -9.782 -3.821 8.346 1.00 96.06 84 ASP A C 1
ATOM 691 O O . ASP A 1 84 ? -8.663 -3.787 7.838 1.00 96.06 84 ASP A O 1
ATOM 695 N N . TRP A 1 85 ? -10.546 -2.728 8.403 1.00 95.56 85 TRP A N 1
ATOM 696 C CA . TRP A 1 85 ? -10.102 -1.444 7.855 1.00 95.56 85 TRP A CA 1
ATOM 697 C C . TRP A 1 85 ? -8.969 -0.818 8.665 1.00 95.56 85 TRP A C 1
ATOM 699 O O . TRP A 1 85 ? -8.044 -0.262 8.071 1.00 95.56 85 TRP A O 1
ATOM 709 N N . GLY A 1 86 ? -8.970 -0.993 9.988 1.00 97.00 86 GLY A N 1
ATOM 710 C CA . GLY A 1 86 ? -7.833 -0.647 10.840 1.00 97.00 86 GLY A CA 1
ATOM 711 C C . GLY A 1 86 ? -6.592 -1.475 10.502 1.00 97.00 86 GLY A C 1
ATOM 712 O O . GLY A 1 86 ? -5.491 -0.923 10.413 1.00 97.00 86 GLY A O 1
ATOM 713 N N . VAL A 1 87 ? -6.764 -2.771 10.207 1.00 98.31 87 VAL A N 1
ATOM 714 C CA . VAL A 1 87 ? -5.674 -3.653 9.752 1.00 98.31 87 VAL A CA 1
ATOM 715 C C . VAL A 1 87 ? -5.112 -3.185 8.410 1.00 98.31 87 VAL A C 1
ATOM 717 O O . VAL A 1 87 ? -3.905 -2.973 8.297 1.00 98.31 87 VAL A O 1
ATOM 720 N N . LEU A 1 88 ? -5.968 -2.973 7.406 1.00 98.06 88 LEU A N 1
ATOM 721 C CA . LEU A 1 88 ? -5.556 -2.544 6.066 1.00 98.06 88 LEU A CA 1
ATOM 722 C C . LEU A 1 88 ? -4.876 -1.180 6.085 1.00 98.06 88 LEU A C 1
ATOM 724 O O . LEU A 1 88 ? -3.867 -0.986 5.413 1.00 98.06 88 LEU A O 1
ATOM 728 N N . ARG A 1 89 ? -5.399 -0.237 6.866 1.00 96.62 89 ARG A N 1
ATOM 729 C CA . ARG A 1 89 ? -4.861 1.118 6.942 1.00 96.62 89 ARG A CA 1
ATOM 730 C C . ARG A 1 89 ? -3.516 1.166 7.668 1.00 96.62 89 ARG A C 1
ATOM 732 O O . A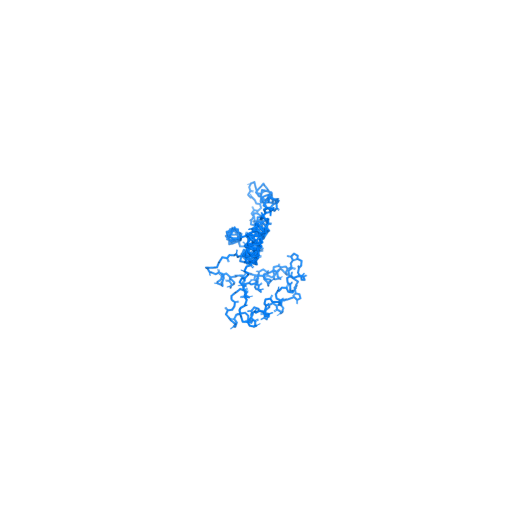RG A 1 89 ? -2.589 1.803 7.169 1.00 96.62 89 ARG A O 1
ATOM 739 N N . SER A 1 90 ? -3.394 0.468 8.798 1.00 98.12 90 SER A N 1
ATOM 740 C CA . SER A 1 90 ? -2.122 0.364 9.527 1.00 98.12 90 SER A CA 1
ATOM 741 C C . SER A 1 90 ? -1.076 -0.373 8.690 1.00 98.12 90 SER A C 1
ATOM 743 O O . SER A 1 90 ? 0.050 0.094 8.539 1.00 98.12 90 SER A O 1
ATOM 745 N N . GLY A 1 91 ? -1.473 -1.483 8.064 1.00 98.38 91 GLY A N 1
ATOM 746 C CA . GLY A 1 91 ? -0.615 -2.267 7.184 1.00 98.38 91 GLY A CA 1
ATOM 747 C C . GLY A 1 91 ? -0.178 -1.510 5.927 1.00 98.38 91 GLY A C 1
ATOM 748 O O . GLY A 1 91 ? 0.990 -1.552 5.554 1.00 98.38 91 GLY A O 1
ATOM 749 N N . HIS A 1 92 ? -1.072 -0.743 5.302 1.00 97.44 92 HIS A N 1
ATOM 750 C CA . HIS A 1 92 ? -0.729 0.146 4.191 1.00 97.44 92 HIS A CA 1
ATOM 751 C C . HIS A 1 92 ? 0.359 1.157 4.591 1.00 97.44 92 HIS A C 1
ATOM 753 O O . HIS A 1 92 ? 1.295 1.377 3.827 1.00 97.44 92 HIS A O 1
ATOM 759 N N . ALA A 1 93 ? 0.278 1.747 5.786 1.00 97.00 93 ALA A N 1
ATOM 760 C CA . ALA A 1 93 ? 1.323 2.640 6.284 1.00 97.00 93 ALA A CA 1
ATOM 761 C C . ALA A 1 93 ? 2.641 1.890 6.572 1.00 97.00 93 ALA A C 1
ATOM 763 O O . ALA A 1 93 ? 3.697 2.344 6.140 1.00 97.00 93 ALA A O 1
ATOM 764 N N . LEU A 1 94 ? 2.585 0.707 7.195 1.00 98.12 94 LEU A N 1
ATOM 765 C CA . LEU A 1 94 ? 3.764 -0.137 7.453 1.00 98.12 94 LEU A CA 1
ATOM 766 C C . LEU A 1 94 ? 4.476 -0.580 6.171 1.00 98.12 94 LEU A C 1
ATOM 768 O O . LEU A 1 94 ? 5.694 -0.494 6.092 1.00 98.12 94 LEU A O 1
ATOM 772 N N . THR A 1 95 ? 3.737 -0.976 5.129 1.00 97.94 95 THR A N 1
ATOM 773 C CA . THR A 1 95 ? 4.351 -1.279 3.821 1.00 97.94 95 THR A CA 1
ATOM 774 C C . THR A 1 95 ? 5.062 -0.064 3.223 1.00 97.94 95 THR A C 1
ATOM 776 O O . THR A 1 95 ? 6.010 -0.233 2.468 1.00 97.94 95 THR A O 1
ATOM 779 N N . SER A 1 96 ? 4.638 1.161 3.555 1.00 95.69 96 SER A N 1
ATOM 780 C CA . SER A 1 96 ? 5.339 2.391 3.166 1.00 95.69 96 SER A CA 1
ATOM 781 C C . SER A 1 96 ? 6.658 2.557 3.921 1.00 95.69 96 SER A C 1
ATOM 783 O O . SER A 1 96 ? 7.659 2.907 3.302 1.00 95.69 96 SER A O 1
ATOM 785 N N . VAL A 1 97 ? 6.657 2.273 5.229 1.00 96.56 97 VAL A N 1
ATOM 786 C CA . VAL A 1 97 ? 7.858 2.303 6.079 1.00 96.56 97 VAL A CA 1
ATOM 787 C C . VAL A 1 97 ? 8.883 1.288 5.574 1.00 96.56 97 VAL A C 1
ATOM 789 O O . VAL A 1 97 ? 9.975 1.676 5.174 1.00 96.56 97 VAL A O 1
ATOM 792 N N . TYR A 1 98 ? 8.497 0.013 5.474 1.00 98.06 98 TYR A N 1
ATOM 793 C CA . TYR A 1 98 ? 9.403 -1.059 5.055 1.00 98.06 98 TYR A CA 1
ATOM 794 C C . TYR A 1 98 ? 9.950 -0.863 3.646 1.00 98.06 98 TYR A C 1
ATOM 796 O O . TYR A 1 98 ? 11.129 -1.104 3.406 1.00 98.06 98 TYR A O 1
ATOM 804 N N . LEU A 1 99 ? 9.126 -0.382 2.714 1.00 96.12 99 LEU A N 1
ATOM 805 C CA . LEU A 1 99 ? 9.602 -0.089 1.368 1.00 96.12 99 LEU A CA 1
ATOM 806 C C . LEU A 1 99 ? 10.631 1.051 1.377 1.00 96.12 99 LEU A C 1
ATOM 808 O O . LEU A 1 99 ? 11.650 0.945 0.701 1.00 96.12 99 LEU A O 1
ATOM 812 N N . GLY A 1 100 ? 10.379 2.115 2.147 1.00 93.88 100 GLY A N 1
ATOM 813 C CA . GLY A 1 100 ? 11.285 3.260 2.266 1.00 93.88 100 GLY A CA 1
ATOM 814 C C . GLY A 1 100 ? 12.622 2.927 2.935 1.00 93.88 100 GLY A C 1
ATOM 815 O O . GLY A 1 100 ? 13.626 3.563 2.632 1.00 93.88 100 GLY A O 1
ATOM 816 N N . GLU A 1 101 ? 12.648 1.914 3.800 1.00 95.69 101 GLU A N 1
ATOM 817 C CA . GLU A 1 101 ? 13.865 1.417 4.457 1.00 95.69 101 GLU A CA 1
ATOM 818 C C . GLU A 1 101 ? 14.612 0.347 3.642 1.00 95.69 101 GLU A C 1
ATOM 820 O O . GLU A 1 101 ? 15.650 -0.144 4.075 1.00 95.69 101 GLU A O 1
ATOM 825 N N . GLY A 1 102 ? 14.109 -0.031 2.462 1.00 96.19 102 GLY A N 1
ATOM 826 C CA . GLY A 1 102 ? 14.709 -1.094 1.648 1.00 96.19 102 GLY A CA 1
ATOM 827 C C . GLY A 1 102 ? 14.417 -2.511 2.157 1.00 96.19 102 GLY A C 1
ATOM 828 O O . GLY A 1 102 ? 14.974 -3.490 1.659 1.00 96.19 102 GLY A O 1
ATOM 829 N N . GLU A 1 103 ? 13.505 -2.657 3.117 1.00 98.19 103 GLU A N 1
ATOM 830 C CA . GLU A 1 103 ? 13.067 -3.927 3.697 1.00 98.19 103 GLU A CA 1
ATOM 831 C C . GLU A 1 103 ? 12.056 -4.623 2.763 1.00 98.19 103 GLU A C 1
ATOM 833 O O . GLU A 1 103 ? 10.892 -4.878 3.103 1.00 98.19 103 GLU A O 1
ATOM 838 N N . TYR A 1 104 ? 12.485 -4.923 1.532 1.00 98.44 104 TYR A N 1
ATOM 839 C CA . TYR A 1 104 ? 11.603 -5.408 0.464 1.00 98.44 104 TYR A CA 1
ATOM 840 C C . TYR A 1 104 ? 10.945 -6.742 0.810 1.00 98.44 104 TYR A C 1
ATOM 842 O O . TYR A 1 104 ? 9.745 -6.910 0.604 1.00 98.44 104 TYR A O 1
ATOM 850 N N . LYS A 1 105 ? 11.685 -7.673 1.424 1.00 98.62 105 LYS A N 1
ATOM 851 C CA . LYS A 1 105 ? 11.113 -8.952 1.863 1.00 98.62 105 LYS A CA 1
ATOM 852 C C . LYS A 1 105 ? 10.022 -8.754 2.923 1.00 98.62 105 LYS A C 1
ATOM 854 O O . LYS A 1 105 ? 8.961 -9.358 2.804 1.00 98.62 105 LYS A O 1
ATOM 859 N N . LYS A 1 106 ? 10.232 -7.867 3.908 1.00 98.44 106 LYS A N 1
ATOM 860 C CA . LYS A 1 106 ? 9.206 -7.545 4.920 1.00 98.44 106 LYS A CA 1
ATOM 861 C C . LYS A 1 106 ? 7.988 -6.876 4.291 1.00 98.44 106 LYS A C 1
ATOM 863 O O . LYS A 1 106 ? 6.861 -7.208 4.651 1.00 98.44 106 LYS A O 1
ATOM 868 N N . THR A 1 107 ? 8.206 -5.980 3.326 1.00 98.69 107 THR A N 1
ATOM 869 C CA . THR A 1 107 ? 7.122 -5.383 2.532 1.00 98.69 107 THR A CA 1
ATOM 870 C C . THR A 1 107 ? 6.287 -6.468 1.856 1.00 98.69 107 THR A C 1
ATOM 872 O O . THR A 1 107 ? 5.059 -6.421 1.944 1.00 98.69 107 THR A O 1
ATOM 875 N N . VAL A 1 108 ? 6.939 -7.463 1.241 1.00 98.88 108 VAL A N 1
ATOM 876 C CA . VAL A 1 108 ? 6.253 -8.560 0.549 1.00 98.88 108 VAL A CA 1
ATOM 877 C C . VAL A 1 108 ? 5.478 -9.465 1.497 1.00 98.88 108 VAL A C 1
ATOM 879 O O . VAL A 1 108 ? 4.300 -9.753 1.261 1.00 98.88 108 VAL A O 1
ATOM 882 N N . ASP A 1 109 ? 6.113 -9.880 2.589 1.00 98.75 109 ASP A N 1
ATOM 883 C CA . ASP A 1 109 ? 5.501 -10.751 3.592 1.00 98.75 109 ASP A CA 1
ATOM 884 C C . ASP A 1 109 ? 4.245 -10.080 4.189 1.00 98.75 109 ASP A C 1
ATOM 886 O O . ASP A 1 109 ? 3.155 -10.664 4.177 1.00 98.75 109 ASP A O 1
ATOM 890 N N . LEU A 1 110 ? 4.352 -8.806 4.592 1.00 98.81 110 LEU A N 1
ATOM 891 C CA . LEU A 1 110 ? 3.226 -8.037 5.128 1.00 98.81 110 LEU A CA 1
ATOM 892 C C . LEU A 1 110 ? 2.121 -7.817 4.086 1.00 98.81 110 LEU A C 1
ATOM 894 O O . LEU A 1 110 ? 0.941 -8.017 4.380 1.00 98.81 110 LEU A O 1
ATOM 898 N N . ALA A 1 111 ? 2.462 -7.404 2.866 1.00 98.75 111 ALA A N 1
ATOM 899 C CA . ALA A 1 111 ? 1.453 -7.146 1.846 1.00 98.75 111 ALA A CA 1
ATOM 900 C C . ALA A 1 111 ? 0.664 -8.414 1.491 1.00 98.75 111 ALA A C 1
ATOM 902 O O . ALA A 1 111 ? -0.553 -8.343 1.321 1.00 98.75 111 ALA A O 1
ATOM 903 N N . ASN A 1 112 ? 1.307 -9.583 1.453 1.00 98.62 112 ASN A N 1
ATOM 904 C CA . ASN A 1 112 ? 0.619 -10.854 1.233 1.00 98.62 112 ASN A CA 1
ATOM 905 C C . ASN A 1 112 ? -0.365 -11.209 2.360 1.00 98.62 112 ASN A C 1
ATOM 907 O O . ASN A 1 112 ? -1.425 -11.773 2.078 1.00 98.62 112 ASN A O 1
ATOM 911 N N . GLU A 1 113 ? -0.078 -10.854 3.617 1.00 98.44 113 GLU A N 1
ATOM 912 C CA . GLU A 1 113 ? -1.073 -10.949 4.697 1.00 98.44 113 GLU A CA 1
ATOM 913 C C . GLU A 1 113 ? -2.256 -10.010 4.453 1.00 98.44 113 GLU A C 1
ATOM 915 O O . GLU A 1 113 ? -3.415 -10.423 4.533 1.00 98.44 113 GLU A O 1
ATOM 920 N N . LEU A 1 114 ? -1.977 -8.751 4.118 1.00 98.69 114 LEU A N 1
ATOM 921 C CA . LEU A 1 114 ? -3.006 -7.728 3.937 1.00 98.69 114 LEU A CA 1
ATOM 922 C C . LEU A 1 114 ? -3.911 -8.011 2.734 1.00 98.69 114 LEU A C 1
ATOM 924 O O . LEU A 1 114 ? -5.106 -7.733 2.797 1.00 98.69 114 LEU A O 1
ATOM 928 N N . LYS A 1 115 ? -3.392 -8.624 1.663 1.00 98.50 115 LYS A N 1
ATOM 929 C CA . LYS A 1 115 ? -4.198 -9.062 0.510 1.00 98.50 115 LYS A CA 1
ATOM 930 C C . LYS A 1 115 ? -5.284 -10.067 0.904 1.00 98.50 115 LYS A C 1
ATOM 932 O O . LYS A 1 115 ? -6.371 -10.027 0.335 1.00 98.50 115 LYS A O 1
ATOM 937 N N . LYS A 1 116 ? -5.028 -10.924 1.902 1.00 98.00 116 LYS A N 1
ATOM 938 C CA . LYS A 1 116 ? -6.040 -11.852 2.441 1.00 98.00 116 LYS A CA 1
ATOM 939 C C . LYS A 1 116 ? -7.160 -11.087 3.145 1.00 98.00 116 LYS A C 1
ATOM 941 O O . LYS A 1 116 ? -8.327 -11.399 2.939 1.00 98.00 116 LYS A O 1
ATOM 946 N N . VAL A 1 117 ? -6.806 -10.053 3.911 1.00 97.50 117 VAL A N 1
ATOM 947 C CA . VAL A 1 117 ? -7.772 -9.157 4.572 1.00 97.50 117 VAL A CA 1
ATOM 948 C C . VAL A 1 117 ? -8.553 -8.335 3.544 1.00 97.50 117 VAL A C 1
ATOM 950 O O . VAL A 1 117 ? -9.741 -8.099 3.716 1.00 97.50 117 VAL A O 1
ATOM 953 N N . ALA A 1 118 ? -7.918 -7.924 2.447 1.00 96.31 118 ALA A N 1
ATOM 954 C CA . ALA A 1 118 ? -8.546 -7.148 1.378 1.00 96.31 118 ALA A CA 1
ATOM 955 C C . ALA A 1 118 ? -9.516 -7.961 0.501 1.00 96.31 118 ALA A C 1
ATOM 957 O O . ALA A 1 118 ? -10.240 -7.375 -0.305 1.00 96.31 118 ALA A O 1
ATOM 958 N N . ASN A 1 119 ? -9.532 -9.291 0.625 1.00 93.25 119 ASN A N 1
ATOM 959 C CA . ASN A 1 119 ? -10.338 -10.153 -0.229 1.00 93.25 119 ASN A CA 1
ATOM 960 C C . ASN A 1 119 ? -11.825 -9.758 -0.182 1.00 93.25 119 ASN A C 1
ATOM 962 O O . ASN A 1 119 ? -12.389 -9.542 0.891 1.00 93.25 119 ASN A O 1
ATOM 966 N N . ASN A 1 120 ? -12.460 -9.669 -1.353 1.00 89.75 120 ASN A N 1
ATOM 967 C CA . ASN A 1 120 ? -13.853 -9.233 -1.531 1.00 89.75 120 ASN A CA 1
ATOM 968 C C . ASN A 1 120 ? -14.186 -7.813 -1.021 1.00 89.75 120 ASN A C 1
ATOM 970 O O . ASN A 1 120 ? -15.363 -7.488 -0.855 1.00 89.75 120 ASN A O 1
ATOM 974 N N . LYS A 1 121 ? -13.192 -6.943 -0.795 1.00 93.94 121 LYS A N 1
ATOM 975 C CA . LYS A 1 121 ? -13.415 -5.534 -0.427 1.00 93.94 121 LYS A CA 1
ATOM 976 C C . LYS A 1 121 ? -13.144 -4.613 -1.615 1.00 93.94 121 LYS A C 1
ATOM 978 O O . LYS A 1 121 ? -12.211 -4.828 -2.384 1.00 93.94 121 LYS A O 1
ATOM 983 N N . LYS A 1 122 ? -13.959 -3.566 -1.758 1.00 94.00 122 LYS A N 1
ATOM 984 C CA . LYS A 1 122 ? -13.684 -2.462 -2.689 1.00 94.00 122 LYS A CA 1
ATOM 985 C C . LYS A 1 122 ? -12.624 -1.548 -2.097 1.00 94.00 122 LYS A C 1
ATOM 987 O O . LYS A 1 122 ? -12.615 -1.329 -0.886 1.00 94.00 122 LYS A O 1
ATOM 992 N N . ASP A 1 123 ? -11.788 -0.962 -2.944 1.00 94.62 123 ASP A N 1
ATOM 993 C CA . ASP A 1 123 ? -10.866 0.068 -2.487 1.00 94.62 123 ASP A CA 1
ATOM 994 C C . ASP A 1 123 ? -11.527 1.443 -2.517 1.00 94.62 123 ASP A C 1
ATOM 996 O O . ASP A 1 123 ? -11.630 2.080 -3.558 1.00 94.62 123 ASP A O 1
ATOM 1000 N N . ILE A 1 124 ? -12.009 1.891 -1.362 1.00 89.88 124 ILE A N 1
ATOM 1001 C CA . ILE A 1 124 ? -12.708 3.176 -1.249 1.00 89.88 124 ILE A CA 1
ATOM 1002 C C . ILE A 1 124 ? -11.702 4.326 -1.042 1.00 89.88 124 ILE A C 1
ATOM 1004 O O . ILE A 1 124 ? -11.972 5.468 -1.408 1.00 89.88 124 ILE A O 1
ATOM 1008 N N . TYR A 1 125 ? -10.521 4.037 -0.478 1.00 87.81 125 TYR A N 1
ATOM 1009 C CA . TYR A 1 125 ? -9.590 5.057 0.030 1.00 87.81 125 TYR A CA 1
ATOM 1010 C C . TYR A 1 125 ? -8.190 5.026 -0.590 1.00 87.81 125 TYR A C 1
ATOM 1012 O O . TYR A 1 125 ? -7.413 5.951 -0.337 1.00 87.81 125 TYR A O 1
ATOM 1020 N N . GLY A 1 126 ? -7.867 4.008 -1.390 1.00 94.06 126 GLY A N 1
ATOM 1021 C CA . GLY A 1 126 ? -6.545 3.799 -1.982 1.00 94.06 126 GLY A CA 1
ATOM 1022 C C . GLY A 1 126 ? -5.607 2.941 -1.134 1.00 94.06 126 GLY A C 1
ATOM 1023 O O . GLY A 1 126 ? -4.405 2.900 -1.398 1.00 94.06 126 GLY A O 1
ATOM 1024 N N . TYR A 1 127 ? -6.114 2.283 -0.086 1.00 95.50 127 TYR A N 1
ATOM 1025 C CA . TYR A 1 127 ? -5.273 1.444 0.773 1.00 95.50 127 TYR A CA 1
ATOM 1026 C C . TYR A 1 127 ? -4.936 0.129 0.098 1.00 95.50 127 TYR A C 1
ATOM 1028 O O . TYR A 1 127 ? -3.787 -0.302 0.147 1.00 95.50 127 TYR A O 1
ATOM 1036 N N . ILE A 1 128 ? -5.919 -0.493 -0.551 1.00 98.12 128 ILE A N 1
ATOM 1037 C CA . ILE A 1 128 ? -5.730 -1.793 -1.189 1.00 98.12 128 ILE A CA 1
ATOM 1038 C C . ILE A 1 128 ? -4.830 -1.618 -2.416 1.00 98.12 128 ILE A C 1
ATOM 1040 O O . ILE A 1 128 ? -3.806 -2.292 -2.510 1.00 98.12 128 ILE A O 1
ATOM 1044 N N . SER A 1 129 ? -5.123 -0.657 -3.295 1.00 98.19 129 SER A N 1
ATOM 1045 C CA . SER A 1 129 ? -4.278 -0.315 -4.441 1.00 98.19 129 SER A CA 1
ATOM 1046 C C . SER A 1 129 ? -2.860 0.038 -4.001 1.00 98.19 129 SER A C 1
ATOM 1048 O O . SER A 1 129 ? -1.899 -0.437 -4.603 1.00 98.19 129 SER A O 1
ATOM 1050 N N . GLY A 1 130 ? -2.713 0.798 -2.911 1.00 97.38 130 GLY A N 1
ATOM 1051 C CA . GLY A 1 130 ? -1.414 1.134 -2.333 1.00 97.38 130 GLY A CA 1
ATOM 1052 C C . GLY A 1 130 ? -0.638 -0.089 -1.833 1.00 97.38 130 GLY A C 1
ATOM 1053 O O . GLY A 1 130 ? 0.564 -0.178 -2.076 1.00 97.38 130 GLY A O 1
ATOM 1054 N N . ILE A 1 131 ? -1.306 -1.053 -1.189 1.00 98.56 131 ILE A N 1
ATOM 1055 C CA . ILE A 1 131 ? -0.695 -2.319 -0.744 1.00 98.56 131 ILE A CA 1
ATOM 1056 C C . ILE A 1 131 ? -0.198 -3.129 -1.946 1.00 98.56 131 ILE A C 1
ATOM 1058 O O . ILE A 1 131 ? 0.959 -3.544 -1.957 1.00 98.56 131 ILE A O 1
ATOM 1062 N N . TYR A 1 132 ? -1.033 -3.320 -2.973 1.00 98.75 132 TYR A N 1
ATOM 1063 C CA . TYR A 1 132 ? -0.625 -4.030 -4.191 1.00 98.75 132 TYR A CA 1
ATOM 1064 C C . TYR A 1 132 ? 0.534 -3.317 -4.898 1.00 98.75 132 TYR A C 1
ATOM 1066 O O . TYR A 1 132 ? 1.519 -3.962 -5.243 1.00 98.75 132 TYR A O 1
ATOM 1074 N N . ARG A 1 133 ? 0.478 -1.986 -5.035 1.00 98.50 133 ARG A N 1
ATOM 1075 C CA . ARG A 1 133 ? 1.536 -1.187 -5.676 1.00 98.50 133 ARG A CA 1
ATOM 1076 C C . ARG A 1 133 ? 2.872 -1.296 -4.941 1.00 98.50 133 ARG A C 1
ATOM 1078 O O . ARG A 1 133 ? 3.904 -1.476 -5.579 1.00 98.50 133 ARG A O 1
ATOM 1085 N N . ARG A 1 134 ? 2.875 -1.190 -3.608 1.00 98.19 134 ARG A N 1
ATOM 1086 C CA . ARG A 1 134 ? 4.112 -1.321 -2.818 1.00 98.19 134 ARG A CA 1
ATOM 1087 C C . ARG A 1 134 ? 4.645 -2.750 -2.823 1.00 98.19 134 ARG A C 1
ATOM 1089 O O . ARG A 1 134 ? 5.858 -2.926 -2.880 1.00 98.19 134 ARG A O 1
ATOM 1096 N N . ASN A 1 135 ? 3.764 -3.754 -2.836 1.00 98.69 135 ASN A N 1
ATOM 1097 C CA . ASN A 1 135 ? 4.184 -5.139 -3.039 1.00 98.69 135 ASN A CA 1
ATOM 1098 C C . ASN A 1 135 ? 4.857 -5.322 -4.398 1.00 98.69 135 ASN A C 1
ATOM 1100 O O . ASN A 1 135 ? 5.917 -5.929 -4.478 1.00 98.69 135 ASN A O 1
ATOM 1104 N N . ALA A 1 136 ? 4.260 -4.764 -5.451 1.00 98.56 136 ALA A N 1
ATOM 1105 C CA . ALA A 1 136 ? 4.790 -4.831 -6.802 1.00 98.56 136 ALA A CA 1
ATOM 1106 C C . ALA A 1 136 ? 6.185 -4.197 -6.903 1.00 98.56 136 ALA A C 1
ATOM 1108 O O . ALA A 1 136 ? 7.094 -4.816 -7.453 1.00 98.56 136 ALA A O 1
ATOM 1109 N N . LEU A 1 137 ? 6.381 -3.013 -6.312 1.00 98.12 137 LEU A N 1
ATOM 1110 C CA . LEU A 1 137 ? 7.700 -2.378 -6.213 1.00 98.12 137 LEU A CA 1
ATOM 1111 C C . LEU A 1 137 ? 8.711 -3.272 -5.488 1.00 98.12 137 LEU A C 1
ATOM 1113 O O . LEU A 1 137 ? 9.778 -3.543 -6.027 1.00 98.12 137 LEU A O 1
ATOM 1117 N N . ALA A 1 138 ? 8.364 -3.772 -4.300 1.00 98.50 138 ALA A N 1
ATOM 1118 C CA . ALA A 1 138 ? 9.251 -4.635 -3.523 1.00 98.50 138 ALA A CA 1
ATOM 1119 C C . ALA A 1 138 ? 9.610 -5.931 -4.272 1.00 98.50 138 ALA A C 1
ATOM 1121 O O . ALA A 1 138 ? 10.766 -6.343 -4.264 1.00 98.50 138 ALA A O 1
ATOM 1122 N N . LEU A 1 139 ? 8.649 -6.548 -4.968 1.00 98.62 139 LEU A N 1
ATOM 1123 C CA . LEU A 1 139 ? 8.893 -7.698 -5.843 1.00 98.62 139 LEU A CA 1
ATOM 1124 C C . LEU A 1 139 ? 9.844 -7.343 -6.994 1.00 98.62 139 LEU A C 1
ATOM 1126 O O . LEU A 1 139 ? 10.752 -8.118 -7.278 1.00 98.62 139 LEU A O 1
ATOM 1130 N N . GLY A 1 140 ? 9.663 -6.178 -7.620 1.00 97.94 140 GLY A N 1
ATOM 1131 C CA . GLY A 1 140 ? 10.543 -5.677 -8.677 1.00 97.94 140 GLY A CA 1
ATOM 1132 C C . GLY A 1 140 ? 11.976 -5.486 -8.180 1.00 97.94 140 GLY A C 1
ATOM 1133 O O . GLY A 1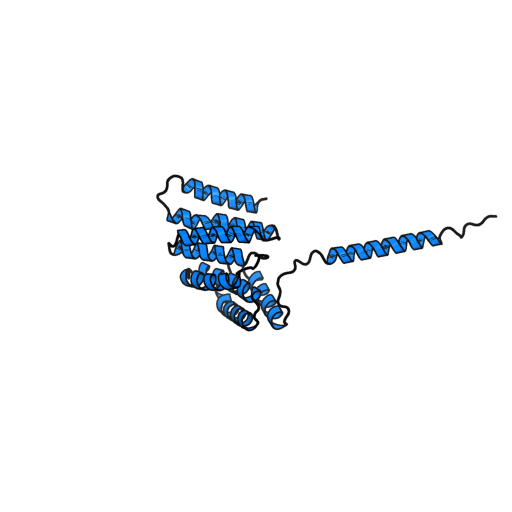 140 ? 12.907 -5.999 -8.791 1.00 97.94 140 GLY A O 1
ATOM 1134 N N . TYR A 1 141 ? 12.163 -4.861 -7.016 1.00 97.38 141 TYR A N 1
ATOM 1135 C CA . TYR A 1 141 ? 13.489 -4.716 -6.403 1.00 97.38 141 TYR A CA 1
ATOM 1136 C C . TYR A 1 141 ? 14.134 -6.048 -5.994 1.00 97.38 141 TYR A C 1
ATOM 1138 O O . TYR A 1 141 ? 15.356 -6.144 -5.924 1.00 97.38 141 TYR A O 1
ATOM 1146 N N . LEU A 1 142 ? 13.335 -7.091 -5.759 1.00 97.62 142 LEU A N 1
ATOM 1147 C CA . LEU A 1 142 ? 13.812 -8.457 -5.518 1.00 97.62 142 LEU A CA 1
ATOM 1148 C C . LEU A 1 142 ? 14.040 -9.264 -6.812 1.00 97.62 142 LEU A C 1
ATOM 1150 O O . LEU A 1 142 ? 14.395 -10.439 -6.735 1.00 97.62 142 LEU A O 1
ATOM 1154 N N . GLY A 1 143 ? 13.814 -8.677 -7.993 1.00 95.75 143 GLY A N 1
ATOM 1155 C CA . GLY A 1 143 ? 13.949 -9.346 -9.294 1.00 95.75 143 GLY A CA 1
ATOM 1156 C C . GLY A 1 143 ? 12.786 -10.278 -9.662 1.00 95.75 143 GLY A C 1
ATOM 1157 O O . GLY A 1 143 ? 12.860 -11.009 -10.649 1.00 95.75 143 GLY A O 1
ATOM 1158 N N . LEU A 1 144 ? 11.688 -10.263 -8.900 1.00 97.25 144 LEU A N 1
ATOM 1159 C CA . LEU A 1 144 ? 10.494 -11.085 -9.126 1.00 97.25 144 LEU A CA 1
ATOM 1160 C C . LEU A 1 144 ? 9.532 -10.389 -10.107 1.00 97.25 144 LEU A C 1
ATOM 1162 O O . LEU A 1 144 ? 8.398 -10.043 -9.764 1.00 97.25 144 LEU A O 1
ATOM 1166 N N . ASN A 1 145 ? 10.004 -10.168 -11.335 1.00 94.00 145 ASN A N 1
ATOM 1167 C CA . ASN A 1 145 ? 9.389 -9.268 -12.320 1.00 94.00 145 ASN A CA 1
ATOM 1168 C C . ASN A 1 145 ? 7.949 -9.639 -12.711 1.00 94.00 145 ASN A C 1
ATOM 1170 O O . ASN A 1 145 ? 7.074 -8.776 -12.700 1.00 94.00 145 ASN A O 1
ATOM 1174 N N . ASP A 1 146 ? 7.660 -10.908 -13.003 1.00 95.56 146 ASP A N 1
ATOM 1175 C CA . ASP A 1 146 ? 6.306 -11.310 -13.420 1.00 95.56 146 ASP A CA 1
ATOM 1176 C C . ASP A 1 146 ? 5.278 -11.120 -12.296 1.00 95.56 146 ASP A C 1
ATOM 1178 O O . ASP A 1 146 ? 4.152 -10.666 -12.518 1.00 95.56 146 ASP A O 1
ATOM 1182 N N . ALA A 1 147 ? 5.684 -11.421 -11.060 1.00 97.94 147 ALA A N 1
ATOM 1183 C CA . ALA A 1 147 ? 4.858 -11.195 -9.881 1.00 97.94 147 ALA A CA 1
ATOM 1184 C C . ALA A 1 147 ? 4.657 -9.691 -9.628 1.00 97.94 147 ALA A C 1
ATOM 1186 O O . ALA A 1 147 ? 3.550 -9.270 -9.286 1.00 97.94 147 ALA A O 1
ATOM 1187 N N . SER A 1 148 ? 5.702 -8.886 -9.847 1.00 98.19 148 SER A N 1
ATOM 1188 C CA . SER A 1 148 ? 5.638 -7.425 -9.783 1.00 98.19 148 SER A CA 1
ATOM 1189 C C . SER A 1 148 ? 4.603 -6.870 -10.767 1.00 98.19 148 SER A C 1
ATOM 1191 O O . SER A 1 148 ? 3.674 -6.172 -10.356 1.00 98.19 148 SER A O 1
ATOM 1193 N N . LEU A 1 149 ? 4.680 -7.253 -12.047 1.00 97.50 149 LEU A N 1
ATOM 1194 C CA . LEU A 1 149 ? 3.737 -6.796 -13.070 1.00 97.50 149 LEU A CA 1
ATOM 1195 C C . LEU A 1 149 ? 2.289 -7.155 -12.716 1.00 97.50 149 LEU A C 1
ATOM 1197 O O . LEU A 1 149 ? 1.397 -6.306 -12.812 1.00 97.50 149 LEU A O 1
ATOM 1201 N N . LYS A 1 150 ? 2.056 -8.396 -12.274 1.00 98.44 150 LYS A N 1
ATOM 1202 C CA . LYS A 1 150 ? 0.726 -8.861 -11.864 1.00 98.44 150 LYS A CA 1
ATOM 1203 C C . LYS A 1 150 ? 0.139 -7.994 -10.748 1.00 98.44 150 LYS A C 1
ATOM 1205 O O . LYS A 1 150 ? -1.031 -7.618 -10.806 1.00 98.44 150 LYS A O 1
ATOM 1210 N N . ASP A 1 151 ? 0.941 -7.636 -9.753 1.00 98.50 151 ASP A N 1
ATOM 1211 C CA . ASP A 1 151 ? 0.461 -6.796 -8.659 1.00 98.50 151 ASP A CA 1
ATOM 1212 C C . ASP A 1 151 ? 0.268 -5.330 -9.056 1.00 98.50 151 ASP A C 1
ATOM 1214 O O . ASP A 1 151 ? -0.651 -4.690 -8.542 1.00 98.50 151 ASP A O 1
ATOM 1218 N N . PHE A 1 152 ? 1.047 -4.789 -9.998 1.00 98.56 152 PHE A N 1
ATOM 1219 C CA . PHE A 1 152 ? 0.750 -3.464 -10.556 1.00 98.56 152 PHE A CA 1
ATOM 1220 C C . PHE A 1 152 ? -0.590 -3.443 -11.294 1.00 98.56 152 PHE A C 1
ATOM 1222 O O . PHE A 1 152 ? -1.360 -2.490 -11.146 1.00 98.56 152 PHE A O 1
ATOM 1229 N N . GLN A 1 153 ? -0.903 -4.495 -12.053 1.00 98.31 153 GLN A N 1
ATOM 1230 C CA . GLN A 1 153 ? -2.195 -4.625 -12.732 1.00 98.31 153 GLN A CA 1
ATOM 1231 C C . GLN A 1 153 ? -3.352 -4.665 -11.726 1.00 98.31 153 GLN A C 1
ATOM 1233 O O . GLN A 1 153 ? -4.350 -3.961 -11.909 1.00 98.31 153 GLN A O 1
ATOM 1238 N N . GLU A 1 154 ? -3.195 -5.406 -10.628 1.00 98.44 154 GLU A N 1
ATOM 1239 C CA . GLU A 1 154 ? -4.173 -5.423 -9.538 1.00 98.44 154 GLU A CA 1
ATOM 1240 C C . GLU A 1 154 ? -4.287 -4.066 -8.833 1.00 98.44 154 GLU A C 1
ATOM 1242 O O . GLU A 1 154 ? -5.402 -3.601 -8.583 1.00 98.44 154 GLU A O 1
ATOM 1247 N N . ALA A 1 155 ? -3.172 -3.376 -8.582 1.00 98.50 155 ALA A N 1
ATOM 1248 C CA . ALA A 1 155 ? -3.185 -2.030 -8.012 1.00 98.50 155 ALA A CA 1
ATOM 1249 C C . ALA A 1 155 ? -3.999 -1.057 -8.878 1.00 98.50 155 ALA A C 1
ATOM 1251 O O . ALA A 1 155 ? -4.861 -0.344 -8.362 1.00 98.50 155 ALA A O 1
ATOM 1252 N N . ILE A 1 156 ? -3.793 -1.079 -10.200 1.00 98.44 156 ILE A N 1
ATOM 1253 C CA . ILE A 1 156 ? -4.555 -0.271 -11.163 1.00 98.44 156 ILE A CA 1
ATOM 1254 C C . ILE A 1 156 ? -6.036 -0.672 -11.159 1.00 98.44 156 ILE A C 1
ATOM 1256 O O . ILE A 1 156 ? -6.911 0.198 -11.208 1.00 98.44 156 ILE A O 1
ATOM 1260 N N . ARG A 1 157 ? -6.341 -1.975 -11.098 1.00 97.94 157 ARG A N 1
ATOM 1261 C CA . ARG A 1 157 ? -7.718 -2.487 -11.053 1.00 97.94 157 ARG A CA 1
ATOM 1262 C C . ARG A 1 157 ? -8.465 -1.985 -9.816 1.00 97.94 157 ARG A C 1
ATOM 1264 O O . ARG A 1 157 ? -9.585 -1.503 -9.968 1.00 97.94 157 ARG A O 1
ATOM 1271 N N . TYR A 1 158 ? -7.853 -2.051 -8.633 1.00 98.12 158 TYR A N 1
ATOM 1272 C CA . TYR A 1 158 ? -8.429 -1.503 -7.399 1.00 98.12 158 TYR A CA 1
ATOM 1273 C C . TYR A 1 158 ? -8.535 0.020 -7.443 1.00 98.12 158 TYR A C 1
ATOM 1275 O O . TYR A 1 158 ? -9.589 0.560 -7.117 1.00 98.12 158 TYR A O 1
ATOM 1283 N N . ALA A 1 159 ? -7.502 0.717 -7.923 1.00 97.69 159 ALA A N 1
ATOM 1284 C CA . ALA A 1 159 ? -7.509 2.176 -7.992 1.00 97.69 159 ALA A CA 1
ATOM 1285 C C . ALA A 1 159 ? -8.673 2.716 -8.840 1.00 97.69 159 ALA A C 1
ATOM 1287 O O . ALA A 1 159 ? -9.311 3.693 -8.457 1.00 97.69 159 ALA A O 1
ATOM 1288 N N . LYS A 1 160 ? -9.025 2.042 -9.945 1.00 96.56 160 LYS A N 1
ATOM 1289 C CA . LYS A 1 160 ? -10.189 2.395 -10.785 1.00 96.56 160 LYS A CA 1
ATOM 1290 C C . LYS A 1 160 ? -11.536 2.342 -10.052 1.00 96.56 160 LYS A C 1
ATOM 1292 O O . LYS A 1 160 ? -12.489 2.943 -10.535 1.00 96.56 160 LYS A O 1
ATOM 1297 N N . GLN A 1 161 ? -11.629 1.632 -8.928 1.00 94.56 161 GLN A N 1
ATOM 1298 C CA . GLN A 1 161 ? -12.856 1.502 -8.133 1.00 94.56 161 GLN A CA 1
ATOM 1299 C C . GLN A 1 161 ? -13.035 2.633 -7.112 1.00 94.56 161 GLN A C 1
ATOM 1301 O O . GLN A 1 161 ? -14.115 2.753 -6.539 1.00 94.56 161 GLN A O 1
ATOM 1306 N N . ILE A 1 162 ? -11.997 3.443 -6.877 1.00 95.06 162 ILE A N 1
ATOM 1307 C CA . ILE A 1 162 ? -12.027 4.537 -5.906 1.00 95.06 162 ILE A CA 1
ATOM 1308 C C . ILE A 1 162 ? -12.980 5.623 -6.415 1.00 95.06 162 ILE A C 1
ATOM 1310 O O . ILE A 1 162 ? -12.786 6.173 -7.500 1.00 95.06 162 ILE A O 1
ATOM 1314 N N . GLU A 1 163 ? -14.002 5.950 -5.626 1.00 91.38 163 GLU A N 1
ATOM 1315 C CA . GLU A 1 163 ? -15.020 6.942 -5.995 1.00 91.38 163 GLU A CA 1
ATOM 1316 C C . GLU A 1 163 ? -14.457 8.364 -5.983 1.00 91.38 163 GLU A C 1
ATOM 1318 O O . GLU A 1 163 ? -14.635 9.112 -6.948 1.00 91.38 163 GLU A O 1
ATOM 1323 N N . ASN A 1 164 ? -13.721 8.710 -4.920 1.00 92.81 164 ASN A N 1
ATOM 1324 C CA . ASN A 1 164 ? -13.069 10.006 -4.789 1.00 92.81 164 ASN A CA 1
ATOM 1325 C C . ASN A 1 164 ? -12.050 10.194 -5.919 1.00 92.81 164 ASN A C 1
ATOM 1327 O O . ASN A 1 164 ? -11.064 9.462 -6.027 1.00 92.81 164 ASN A O 1
ATOM 1331 N N . GLU A 1 165 ? -12.312 11.183 -6.763 1.00 93.56 165 GLU A N 1
ATOM 1332 C CA . GLU A 1 165 ? -11.580 11.385 -8.001 1.00 93.56 165 GLU A CA 1
ATOM 1333 C C . GLU A 1 165 ? -10.102 11.707 -7.777 1.00 93.56 165 GLU A C 1
ATOM 1335 O O . GLU A 1 165 ? -9.252 11.074 -8.401 1.00 93.56 165 GLU A O 1
ATOM 1340 N N . ASP A 1 166 ? -9.781 12.592 -6.836 1.00 92.00 166 ASP A N 1
ATOM 1341 C CA . ASP A 1 166 ? -8.395 12.963 -6.539 1.00 92.00 166 ASP A CA 1
ATOM 1342 C C . ASP A 1 166 ? -7.596 11.763 -6.030 1.00 92.00 166 ASP A C 1
ATOM 1344 O O . ASP A 1 166 ? -6.479 11.502 -6.482 1.00 92.00 166 ASP A O 1
ATOM 1348 N N . ARG A 1 167 ? -8.190 10.961 -5.137 1.00 92.06 167 ARG A N 1
ATOM 1349 C CA . ARG A 1 167 ? -7.561 9.728 -4.640 1.00 92.06 167 ARG A CA 1
ATOM 1350 C C . ARG A 1 167 ? -7.369 8.711 -5.757 1.00 92.06 167 ARG A C 1
ATOM 1352 O O . ARG A 1 167 ? -6.304 8.102 -5.841 1.00 92.06 167 ARG A O 1
ATOM 1359 N N . ARG A 1 168 ? -8.377 8.532 -6.616 1.00 95.94 168 ARG A N 1
ATOM 1360 C CA . ARG A 1 168 ? -8.304 7.640 -7.779 1.00 95.94 168 ARG A CA 1
ATOM 1361 C C . ARG A 1 168 ? -7.163 8.051 -8.702 1.00 95.94 168 ARG A C 1
ATOM 1363 O O . ARG A 1 168 ? -6.332 7.211 -9.045 1.00 95.94 168 ARG A O 1
ATOM 1370 N N . LYS A 1 169 ? -7.106 9.331 -9.076 1.00 95.44 169 LYS A N 1
ATOM 1371 C CA . LYS A 1 169 ? -6.063 9.893 -9.943 1.00 95.44 169 LYS A CA 1
ATOM 1372 C C . LYS A 1 169 ? -4.685 9.722 -9.324 1.00 95.44 169 LYS A C 1
ATOM 1374 O O . LYS A 1 169 ? -3.790 9.204 -9.984 1.00 95.44 169 LYS A O 1
ATOM 1379 N N . HIS A 1 170 ? -4.546 10.054 -8.043 1.00 93.06 170 HIS A N 1
ATOM 1380 C CA . HIS A 1 170 ? -3.300 9.890 -7.306 1.00 93.06 170 HIS A CA 1
ATOM 1381 C C . HIS A 1 170 ? -2.808 8.434 -7.316 1.00 93.06 170 HIS A C 1
ATOM 1383 O O . HIS A 1 170 ? -1.666 8.171 -7.688 1.00 93.06 170 HIS A O 1
ATOM 1389 N N . GLN A 1 171 ? -3.669 7.469 -6.974 1.00 95.69 171 GLN A N 1
ATOM 1390 C CA . GLN A 1 171 ? -3.288 6.052 -6.955 1.00 95.69 171 GLN A CA 1
ATOM 1391 C C . GLN A 1 171 ? -2.937 5.526 -8.351 1.00 95.69 171 GLN A C 1
ATOM 1393 O O . GLN A 1 171 ? -1.945 4.815 -8.504 1.00 95.69 171 GLN A O 1
ATOM 1398 N N . LEU A 1 172 ? -3.707 5.900 -9.376 1.00 97.75 172 LEU A N 1
ATOM 1399 C CA . LEU A 1 172 ? -3.425 5.509 -10.757 1.00 97.75 172 LEU A CA 1
ATOM 1400 C C . LEU A 1 172 ? -2.110 6.098 -11.269 1.00 97.75 172 LEU A C 1
ATOM 1402 O O . LEU A 1 172 ? -1.333 5.370 -11.884 1.00 97.75 172 LEU A O 1
ATOM 1406 N N . ALA A 1 173 ? -1.853 7.382 -11.009 1.00 96.38 173 ALA A N 1
ATOM 1407 C CA . ALA A 1 173 ? -0.623 8.048 -11.416 1.00 96.38 173 ALA A CA 1
ATOM 1408 C C . ALA A 1 173 ? 0.603 7.345 -10.821 1.00 96.38 173 ALA A C 1
ATOM 1410 O O . ALA A 1 173 ? 1.490 6.934 -11.566 1.00 96.38 173 ALA A O 1
ATOM 1411 N N . PHE A 1 174 ? 0.589 7.090 -9.508 1.00 94.56 174 PHE A N 1
ATOM 1412 C CA . PHE A 1 174 ? 1.662 6.360 -8.829 1.00 94.56 174 PHE A CA 1
ATOM 1413 C C . PHE A 1 174 ? 1.829 4.935 -9.363 1.00 94.56 174 PHE A C 1
ATOM 1415 O O . PHE A 1 174 ? 2.950 4.463 -9.523 1.00 94.56 174 PHE A O 1
ATOM 1422 N N . SER A 1 175 ? 0.735 4.222 -9.647 1.00 97.56 175 SER A N 1
ATOM 1423 C CA . SER A 1 175 ? 0.824 2.876 -10.219 1.00 97.56 175 SER A CA 1
ATOM 1424 C C . SER A 1 175 ? 1.435 2.871 -11.621 1.00 97.56 175 SER A C 1
ATOM 1426 O O . SER A 1 175 ? 2.239 1.988 -11.904 1.00 97.56 175 SER A O 1
ATOM 1428 N N . TYR A 1 176 ? 1.088 3.830 -12.486 1.00 97.31 176 TYR A N 1
ATOM 1429 C CA . TYR A 1 176 ? 1.696 3.936 -13.817 1.00 97.31 176 TYR A CA 1
ATOM 1430 C C . TYR A 1 176 ? 3.151 4.384 -13.761 1.00 97.31 176 TYR A C 1
ATOM 1432 O O . TYR A 1 176 ? 3.953 3.884 -14.530 1.00 97.31 176 TYR A O 1
ATOM 1440 N N . GLU A 1 177 ? 3.514 5.274 -12.845 1.00 95.56 177 GLU A N 1
ATOM 1441 C CA . GLU A 1 177 ? 4.912 5.655 -12.652 1.00 95.56 177 GLU A CA 1
ATOM 1442 C C . GLU A 1 177 ? 5.747 4.459 -12.170 1.00 95.56 177 GLU A C 1
ATOM 1444 O O . GLU A 1 177 ? 6.802 4.150 -12.715 1.00 95.56 177 GLU A O 1
ATOM 1449 N N . ASN A 1 178 ? 5.256 3.745 -11.156 1.00 96.44 178 ASN A N 1
ATOM 1450 C CA . ASN A 1 178 ? 6.019 2.695 -10.491 1.00 96.44 178 ASN A CA 1
ATOM 1451 C C . ASN A 1 178 ? 6.100 1.389 -11.284 1.00 96.44 178 ASN A C 1
ATOM 1453 O O . ASN A 1 178 ? 7.028 0.622 -11.048 1.00 96.44 178 ASN A O 1
ATOM 1457 N N . ILE A 1 179 ? 5.191 1.139 -12.237 1.00 96.88 179 ILE A N 1
ATOM 1458 C CA . ILE A 1 179 ? 5.266 -0.051 -13.103 1.00 96.88 179 ILE A CA 1
ATOM 1459 C C . ILE A 1 179 ? 6.558 -0.087 -13.929 1.00 96.88 179 ILE A C 1
ATOM 1461 O O . ILE A 1 179 ? 6.950 -1.150 -14.403 1.00 96.88 179 ILE A O 1
ATOM 1465 N N . ASN A 1 180 ? 7.242 1.052 -14.073 1.00 95.38 180 ASN A N 1
ATOM 1466 C CA . ASN A 1 180 ? 8.499 1.143 -14.800 1.00 95.38 180 ASN A CA 1
ATOM 1467 C C . ASN A 1 180 ? 9.606 0.272 -14.211 1.00 95.38 180 ASN A C 1
ATOM 1469 O O . ASN A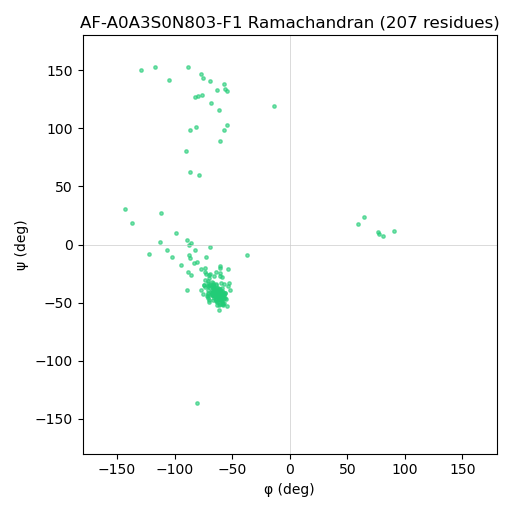 1 180 ? 10.400 -0.218 -15.000 1.00 95.38 180 ASN A O 1
ATOM 1473 N N . ILE A 1 181 ? 9.580 -0.078 -12.916 1.00 94.88 181 ILE A N 1
ATOM 1474 C CA . ILE A 1 181 ? 10.559 -1.020 -12.342 1.00 94.88 181 ILE A CA 1
ATOM 1475 C C . ILE A 1 181 ? 10.572 -2.377 -13.069 1.00 94.88 181 ILE A C 1
ATOM 1477 O O . ILE A 1 181 ? 11.619 -2.994 -13.236 1.00 94.88 181 ILE A O 1
ATOM 1481 N N . TYR A 1 182 ? 9.414 -2.845 -13.551 1.00 93.50 182 TYR A N 1
ATOM 1482 C CA . TYR A 1 182 ? 9.323 -4.092 -14.315 1.00 93.50 182 TYR A CA 1
ATOM 1483 C C . TYR A 1 182 ? 10.056 -3.986 -15.657 1.00 93.50 182 TYR A C 1
ATOM 1485 O O . TYR A 1 182 ? 10.723 -4.931 -16.074 1.00 93.50 182 TYR A O 1
ATOM 1493 N N . TYR A 1 183 ? 9.921 -2.844 -16.330 1.00 91.19 183 TYR A N 1
ATOM 1494 C CA . TYR A 1 183 ? 10.565 -2.590 -17.615 1.00 91.19 183 TYR A CA 1
ATOM 1495 C C . TYR A 1 183 ? 12.051 -2.266 -17.431 1.00 91.19 183 TYR A C 1
ATOM 1497 O O . TYR A 1 183 ? 12.886 -2.772 -18.166 1.00 91.19 183 TYR A O 1
ATOM 1505 N N . GLU A 1 184 ? 12.415 -1.506 -16.406 1.00 91.31 184 GLU A N 1
ATOM 1506 C CA . GLU A 1 184 ? 13.812 -1.250 -16.052 1.00 91.31 184 GLU A CA 1
ATOM 1507 C C . GLU A 1 184 ? 14.561 -2.562 -15.815 1.00 91.31 184 GLU A C 1
ATOM 1509 O O . GLU A 1 184 ? 15.624 -2.756 -16.380 1.00 91.31 184 GLU A O 1
ATOM 1514 N N . ASN A 1 185 ? 13.963 -3.543 -15.139 1.00 90.50 185 ASN A N 1
ATOM 1515 C CA . ASN A 1 185 ? 14.590 -4.855 -14.948 1.00 90.50 185 ASN A CA 1
ATOM 1516 C C . ASN A 1 185 ? 14.712 -5.714 -16.231 1.00 90.50 185 ASN A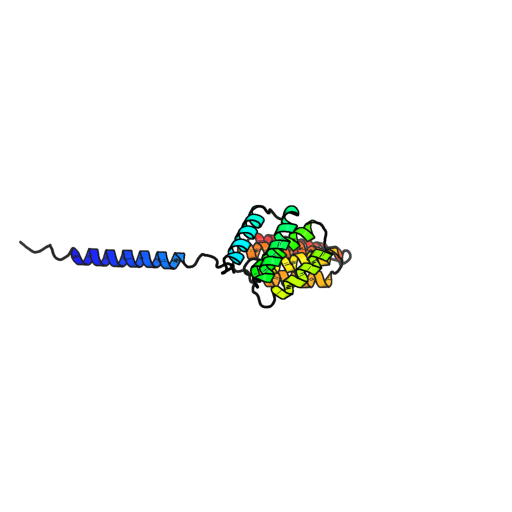 C 1
ATOM 1518 O O . ASN A 1 185 ? 15.238 -6.829 -16.180 1.00 90.50 185 ASN A O 1
ATOM 1522 N N . LYS A 1 186 ? 14.221 -5.231 -17.379 1.00 83.75 186 LYS A N 1
ATOM 1523 C CA . LYS A 1 186 ? 14.226 -5.906 -18.688 1.00 83.75 186 LYS A CA 1
ATOM 1524 C C . LYS A 1 186 ? 15.157 -5.231 -19.704 1.00 83.75 186 LYS A C 1
ATOM 1526 O O . LYS A 1 186 ? 14.921 -5.379 -20.899 1.00 83.75 186 LYS A O 1
ATOM 1531 N N . GLU A 1 187 ? 16.211 -4.541 -19.245 1.00 65.94 187 GLU A N 1
ATOM 1532 C CA . GLU A 1 187 ? 17.143 -3.609 -19.941 1.00 65.94 187 GLU A CA 1
ATOM 1533 C C . GLU A 1 187 ? 17.576 -3.897 -21.405 1.00 65.94 187 GLU A C 1
ATOM 1535 O O . GLU A 1 187 ? 18.214 -3.054 -22.030 1.00 65.94 187 GLU A O 1
ATOM 1540 N N . LYS A 1 188 ? 17.266 -5.059 -21.990 1.00 72.56 188 LYS A N 1
ATOM 1541 C CA . LYS A 1 188 ? 17.688 -5.496 -23.330 1.00 72.56 188 LYS A CA 1
ATOM 1542 C C . LYS A 1 188 ? 16.557 -5.612 -24.363 1.00 72.56 188 LYS A C 1
ATOM 1544 O O . LYS A 1 188 ? 16.833 -6.019 -25.490 1.00 72.56 188 LYS A O 1
ATOM 1549 N N . GLU A 1 189 ? 15.308 -5.285 -24.027 1.00 78.62 189 GLU A N 1
ATOM 1550 C CA . GLU A 1 189 ? 14.201 -5.309 -25.001 1.00 78.62 189 GLU A CA 1
ATOM 1551 C C . GLU A 1 189 ? 14.168 -4.008 -25.847 1.00 78.62 189 GLU A C 1
ATOM 1553 O O . GLU A 1 189 ? 14.142 -2.907 -25.287 1.00 78.62 189 GLU A O 1
ATOM 1558 N N . PRO A 1 190 ? 14.158 -4.079 -27.195 1.00 82.94 190 PRO A N 1
ATOM 1559 C CA . PRO A 1 190 ? 13.980 -2.897 -28.044 1.00 82.94 190 PRO A CA 1
ATOM 1560 C C . PRO A 1 190 ? 12.672 -2.151 -27.731 1.00 82.94 190 PRO A C 1
ATOM 1562 O O . PRO A 1 190 ? 11.630 -2.775 -27.556 1.00 82.94 190 PRO A O 1
ATOM 1565 N N . GLY A 1 191 ? 12.709 -0.813 -27.691 1.00 85.50 191 GLY A N 1
ATOM 1566 C CA . GLY A 1 191 ? 11.526 0.025 -27.418 1.00 85.50 191 GLY A CA 1
ATOM 1567 C C . GLY A 1 191 ? 11.161 0.173 -25.933 1.00 85.50 191 GLY A C 1
ATOM 1568 O O . GLY A 1 191 ? 10.124 0.753 -25.598 1.00 85.50 191 GLY A O 1
ATOM 1569 N N . ILE A 1 192 ? 12.003 -0.316 -25.017 1.00 89.06 192 ILE A N 1
ATOM 1570 C CA . ILE A 1 192 ? 11.718 -0.239 -23.580 1.00 89.06 192 ILE A CA 1
ATOM 1571 C C . ILE A 1 192 ? 11.710 1.195 -23.046 1.00 89.06 192 ILE A C 1
ATOM 1573 O O . ILE A 1 192 ? 10.851 1.546 -22.240 1.00 89.06 192 ILE A O 1
ATOM 1577 N N . SER A 1 193 ? 12.595 2.052 -23.559 1.00 88.62 193 SER A N 1
ATOM 1578 C CA . SER A 1 193 ? 12.634 3.475 -23.209 1.00 88.62 193 SER A CA 1
ATOM 1579 C C . SER A 1 193 ? 11.340 4.193 -23.596 1.00 88.62 193 SER A C 1
ATOM 1581 O O . SER A 1 193 ? 10.821 4.975 -22.802 1.00 88.62 193 SER A O 1
ATOM 1583 N N . ASP A 1 194 ? 10.769 3.874 -24.762 1.00 91.62 194 ASP A N 1
ATOM 1584 C CA . ASP A 1 194 ? 9.486 4.434 -25.206 1.00 91.62 194 ASP A CA 1
ATOM 1585 C C . ASP A 1 194 ? 8.338 3.962 -24.309 1.00 91.62 194 ASP A C 1
ATOM 1587 O O . ASP A 1 194 ? 7.442 4.736 -23.970 1.00 91.62 194 ASP A O 1
ATOM 1591 N N . THR A 1 195 ? 8.386 2.704 -23.865 1.00 92.44 195 THR A N 1
ATOM 1592 C CA . THR A 1 195 ? 7.397 2.145 -22.932 1.00 92.44 195 THR A CA 1
ATOM 1593 C C . THR A 1 195 ? 7.466 2.833 -21.569 1.00 92.44 195 THR A C 1
ATOM 1595 O O . THR A 1 195 ? 6.434 3.244 -21.032 1.00 92.44 195 THR A O 1
ATOM 1598 N N . ILE A 1 196 ? 8.675 3.016 -21.032 1.00 93.12 196 ILE A N 1
ATOM 1599 C CA . ILE A 1 196 ? 8.919 3.730 -19.773 1.00 93.12 196 ILE A CA 1
ATOM 1600 C C . ILE A 1 196 ? 8.397 5.171 -19.863 1.00 93.12 196 ILE A C 1
ATOM 1602 O O . ILE A 1 196 ? 7.633 5.614 -18.998 1.00 93.12 196 ILE A O 1
ATOM 1606 N N . LEU A 1 197 ? 8.737 5.881 -20.945 1.00 94.19 197 LEU A N 1
ATOM 1607 C CA . LEU A 1 197 ? 8.261 7.241 -21.201 1.00 94.19 197 LEU A CA 1
ATOM 1608 C C . LEU A 1 197 ? 6.732 7.298 -21.321 1.00 94.19 197 LEU A C 1
ATOM 1610 O O . LEU A 1 197 ? 6.094 8.152 -20.702 1.00 94.19 197 LEU A O 1
ATOM 1614 N N . SER A 1 198 ? 6.131 6.370 -22.065 1.00 95.44 198 SER A N 1
ATOM 1615 C CA . SER A 1 198 ? 4.678 6.270 -22.221 1.00 95.44 198 SER A CA 1
ATOM 1616 C C . SER A 1 198 ? 3.970 6.091 -20.874 1.00 95.44 198 SER A C 1
ATOM 1618 O O . SER A 1 198 ? 2.930 6.707 -20.632 1.00 95.44 198 SER A O 1
ATOM 1620 N N . ASN A 1 199 ? 4.522 5.284 -19.967 1.00 95.62 199 ASN A N 1
ATOM 1621 C CA . ASN A 1 199 ? 3.955 5.095 -18.631 1.00 95.62 199 ASN A CA 1
ATOM 1622 C C . ASN A 1 199 ? 4.035 6.370 -17.777 1.00 95.62 199 ASN A C 1
ATOM 1624 O O . ASN A 1 199 ? 3.044 6.725 -17.134 1.00 95.62 199 ASN A O 1
ATOM 1628 N N . TYR A 1 200 ? 5.156 7.102 -17.823 1.00 95.50 200 TYR A N 1
ATOM 1629 C CA . TYR A 1 200 ? 5.270 8.402 -17.150 1.00 95.50 200 TYR A CA 1
ATOM 1630 C C . TYR A 1 200 ? 4.256 9.417 -17.689 1.00 95.50 200 TYR A C 1
ATOM 1632 O O . TYR A 1 200 ? 3.549 10.057 -16.907 1.00 95.50 200 TYR A O 1
ATOM 1640 N N . ILE A 1 201 ? 4.129 9.525 -19.018 1.00 96.19 201 ILE A N 1
ATOM 1641 C CA . ILE A 1 201 ? 3.143 10.405 -19.667 1.00 96.19 201 ILE A CA 1
ATOM 1642 C C . ILE A 1 201 ? 1.733 10.038 -19.210 1.00 96.19 201 ILE A C 1
ATOM 1644 O O . ILE A 1 201 ? 0.971 10.909 -18.797 1.00 96.19 201 ILE A O 1
ATOM 1648 N N . LYS A 1 202 ? 1.398 8.747 -19.200 1.00 95.50 202 LYS A N 1
ATOM 1649 C CA . LYS A 1 202 ? 0.087 8.273 -18.757 1.00 95.50 202 LYS A CA 1
ATOM 1650 C C . LYS A 1 202 ? -0.197 8.612 -17.294 1.00 95.50 202 LYS A C 1
ATOM 1652 O O . LYS A 1 202 ? -1.308 9.034 -16.975 1.00 95.50 202 LYS A O 1
ATOM 1657 N N . GLY A 1 203 ? 0.786 8.448 -16.407 1.00 93.88 203 GLY A N 1
ATOM 1658 C CA . GLY A 1 203 ? 0.656 8.848 -15.005 1.00 93.88 203 GLY A CA 1
ATOM 1659 C C . GLY A 1 203 ? 0.359 10.344 -14.864 1.00 93.88 203 GLY A C 1
ATOM 1660 O O . GLY A 1 203 ? -0.561 10.736 -14.146 1.00 93.88 20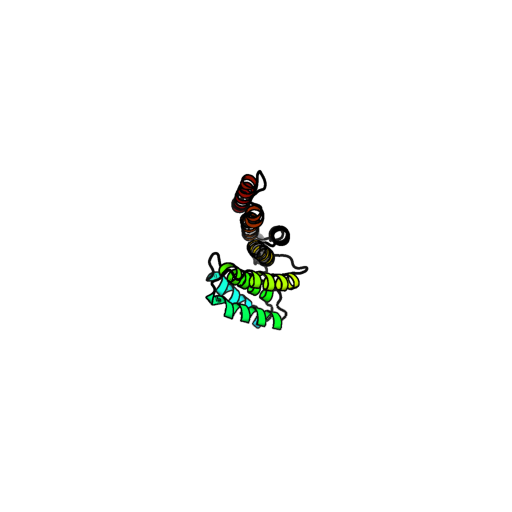3 GLY A O 1
ATOM 1661 N N . PHE A 1 204 ? 1.067 11.172 -15.630 1.00 94.12 204 PHE A N 1
ATOM 1662 C CA . PHE A 1 204 ? 0.874 12.619 -15.657 1.00 94.12 204 PHE A CA 1
ATOM 1663 C C . PHE A 1 204 ? -0.476 13.048 -16.251 1.00 94.12 204 PHE A C 1
ATOM 1665 O O . PHE A 1 204 ? -1.137 13.933 -15.708 1.00 94.12 204 PHE A O 1
ATOM 1672 N N . GLU A 1 205 ? -0.925 12.412 -17.333 1.00 95.12 205 GLU A N 1
ATOM 1673 C CA . GLU A 1 205 ? -2.239 12.668 -17.932 1.00 95.12 205 GLU A CA 1
ATOM 1674 C C . GLU A 1 205 ? -3.377 12.369 -16.958 1.00 95.12 205 GLU A C 1
ATOM 1676 O O . GLU A 1 205 ? -4.335 13.140 -16.871 1.00 95.12 205 GLU A O 1
ATOM 1681 N N . VAL A 1 206 ? -3.263 11.272 -16.207 1.00 93.12 206 VAL A N 1
ATOM 1682 C CA . VAL A 1 206 ? -4.246 10.903 -15.185 1.00 93.12 206 VAL A CA 1
ATOM 1683 C C . VAL A 1 206 ? -4.255 11.900 -14.028 1.00 93.12 206 VAL A C 1
ATOM 1685 O O . VAL A 1 206 ? -5.324 12.190 -13.506 1.00 93.12 206 VAL A O 1
ATOM 1688 N N . ALA A 1 207 ? -3.098 12.441 -13.640 1.00 89.38 207 ALA A N 1
ATOM 1689 C CA . ALA A 1 207 ? -3.009 13.434 -12.570 1.00 89.38 207 ALA A CA 1
ATOM 1690 C C . ALA A 1 207 ? -3.534 14.829 -12.971 1.00 89.38 207 ALA A C 1
ATOM 1692 O O . ALA A 1 207 ? -3.879 15.616 -12.094 1.00 89.38 207 ALA A O 1
ATOM 1693 N N . LYS A 1 208 ? -3.555 15.150 -14.273 1.00 85.06 208 LYS A N 1
ATOM 1694 C CA . LYS A 1 208 ? -3.942 16.469 -14.807 1.00 85.06 208 LYS A CA 1
ATOM 1695 C C . LYS A 1 208 ? -5.424 16.639 -15.114 1.00 85.06 208 LYS A C 1
ATOM 1697 O O . LYS A 1 208 ? -5.935 17.751 -14.996 1.00 85.06 208 LYS A O 1
ATOM 1702 N N . ARG A 1 209 ? -6.045 15.595 -15.659 1.00 64.62 209 ARG A N 1
ATOM 1703 C CA . ARG A 1 209 ? -7.493 15.572 -15.915 1.00 64.62 209 ARG A CA 1
ATOM 1704 C C . ARG A 1 209 ? -8.219 15.531 -14.594 1.00 64.62 209 ARG A C 1
ATOM 1706 O O . ARG A 1 209 ? -9.413 15.875 -14.539 1.00 64.62 209 ARG A O 1
#